Protein AF-0000000087400458 (afdb_homodimer)

Secondary structure (DSSP, 8-state):
----HHHHHHHHHHHHHHHHTT----TTTHHHHHHHHHHHHHHHHHHT--SEEEEEEEEEEE-SSPPEEEEEEEES-TTT-EEEEEEEE-SSEEEEEEEEEEE-/----HHHHHHHHHHHHHHHHTT----TTTHHHHHHHHHHHHHHHHHHT--SEEEEEEEEEEE-SSPPEEEEEEEES-TTT-EEEEEEEE-SSEEEEEEEEEEE-

Nearest PDB structures (foldseek):
  2pg1-assembly1_G  TM=9.849E-01  e=1.090E-15  Drosophila melanogaster
  8pr0-assembly1_G  TM=9.851E-01  e=1.830E-15  Homo sapiens
  8glv-assembly1_AR  TM=9.866E-01  e=7.135E-15  Chlamydomonas reinhardtii
  8j07-assembly1_n8  TM=9.781E-01  e=6.688E-15  Homo sapiens
  8glv-assembly1_MK  TM=9.692E-01  e=1.759E-12  Chlamydomonas reinhardtii

Radius of gyration: 16.63 Å; Cα contacts (8 Å, |Δi|>4): 402; chains: 2; bounding box: 39×40×37 Å

Organism: NCBI:txid433684

Sequence (208 aa):
GSFNAEEADTIVKECIENIIGGTDYSQNQVNKWTASIVERCLAQLVKQGKAYKYIVTCAVMQKTGAGLHSANSCYWDTSMDGSCTVRWENRTMYCIVSVFAVGVGSFNAEEADTIVKECIENIIGGTDYSQNQVNKWTASIVERCLAQLVKQGKAYKYIVTCAVMQKTGAGLHSANSCYWDTSMDGSCTVRWENRTMYCIVSVFAVGV

InterPro domains:
  IPR005334 Dynein light chain Tctex-1-like [PF03645] (8-100)
  IPR005334 Dynein light chain Tctex-1-like [PTHR21255] (3-102)
  IPR038586 Tctex-1-like superfamily [G3DSA:3.30.1140.40] (5-103)

Foldseek 3Di:
DADDQVVLQVLLVVLLCVQPVPHADDPVCVVVSQVSSQVSSVVVVVVVVDQWDKDKGKDKDWPPPDDDDDDDDDDADNRQKDKYKDWDDDDTMIMIMMMITHGD/DADDQVVLQVLLVVLLCVQPVPHADDPVCVVVSQVSSQVSSVVVVVVVVDQWDKDKGKDKDWPPPDDDDDDDDDDADNRQKDKYKDWDDDDTMIMIMMMITHGD

Solvent-accessible surface area (backbone atoms only — not comparable to full-atom values): 11396 Å² total; per-residue (Å²): 128,65,62,59,46,66,59,53,47,51,50,45,52,51,37,47,45,74,73,47,60,90,58,73,68,43,87,90,44,49,66,57,49,29,48,50,39,22,49,51,36,48,51,57,55,60,70,69,68,62,77,51,32,40,40,25,36,23,38,42,31,53,60,76,84,55,62,85,44,70,33,69,38,72,49,73,56,74,78,46,26,40,63,40,75,49,83,46,71,63,95,39,27,40,37,39,39,35,40,39,39,40,55,115,126,64,62,58,46,66,62,53,48,50,49,46,52,51,37,47,46,73,74,49,61,89,58,72,70,43,87,89,44,48,67,59,50,30,47,50,38,21,50,51,39,48,51,58,55,59,69,68,68,62,75,51,32,41,40,25,37,22,38,41,30,53,61,77,83,54,64,83,44,70,32,70,38,73,51,72,56,75,78,48,27,38,62,40,73,48,82,45,71,61,95,39,28,39,36,38,38,37,40,39,38,40,54,116

pLDDT: mean 96.91, std 4.22, range [62.28, 98.94]

Structure (mmCIF, N/CA/C/O backbone):
data_AF-0000000087400458-model_v1
#
loop_
_entity.id
_entity.type
_entity.pdbx_description
1 polymer 'Dynein light chain Tctex-type 1'
#
loop_
_atom_site.group_PDB
_atom_site.id
_atom_site.type_symbol
_atom_site.label_atom_id
_atom_site.label_alt_id
_atom_site.label_comp_id
_atom_site.label_asym_id
_atom_site.label_entity_id
_atom_site.label_seq_id
_atom_site.pdbx_PDB_ins_code
_atom_site.Cartn_x
_atom_site.Cartn_y
_atom_site.Cartn_z
_atom_site.occupancy
_atom_site.B_iso_or_equiv
_atom_site.auth_seq_id
_atom_site.auth_comp_id
_atom_site.auth_asym_id
_atom_site.auth_atom_id
_atom_site.pdbx_PDB_model_num
ATOM 1 N N . GLY A 1 1 ? -10.273 -16.531 -14.164 1 62.34 1 GLY A N 1
ATOM 2 C CA . GLY A 1 1 ? -10.648 -15.375 -14.969 1 62.34 1 GLY A CA 1
ATOM 3 C C . GLY A 1 1 ? -9.914 -14.109 -14.57 1 62.34 1 GLY A C 1
ATOM 4 O O . GLY A 1 1 ? -9.164 -14.102 -13.594 1 62.34 1 GLY A O 1
ATOM 5 N N . SER A 1 2 ? -10.109 -13.008 -15.352 1 88.25 2 SER A N 1
ATOM 6 C CA . SER A 1 2 ? -9.414 -11.742 -15.102 1 88.25 2 SER A CA 1
ATOM 7 C C . SER A 1 2 ? -9.906 -11.086 -13.82 1 88.25 2 SER A C 1
ATOM 9 O O . SER A 1 2 ? -11.039 -11.328 -13.383 1 88.25 2 SER A O 1
ATOM 11 N N . PHE A 1 3 ? -9.172 -10.484 -13.148 1 96.5 3 PHE A N 1
ATOM 12 C CA . PHE A 1 3 ? -9.516 -9.75 -11.93 1 96.5 3 PHE A CA 1
ATOM 13 C C . PHE A 1 3 ? -10.672 -8.797 -12.188 1 96.5 3 PHE A C 1
ATOM 15 O O . PHE A 1 3 ? -10.672 -8.047 -13.164 1 96.5 3 PHE A O 1
ATOM 22 N N . ASN A 1 4 ? -11.719 -8.852 -11.414 1 97 4 ASN A N 1
ATOM 23 C CA . ASN A 1 4 ? -12.883 -7.977 -11.5 1 97 4 ASN A CA 1
ATOM 24 C C . ASN A 1 4 ? -12.727 -6.742 -10.617 1 97 4 ASN A C 1
ATOM 26 O O . ASN A 1 4 ? -13.141 -6.75 -9.453 1 97 4 ASN A O 1
ATOM 30 N N . ALA A 1 5 ? -12.281 -5.676 -11.125 1 96.56 5 ALA A N 1
ATOM 31 C CA . ALA A 1 5 ? -11.977 -4.465 -10.375 1 96.56 5 ALA A CA 1
ATOM 32 C C . ALA A 1 5 ? -13.242 -3.834 -9.805 1 96.56 5 ALA A C 1
ATOM 34 O O . ALA A 1 5 ? -13.227 -3.262 -8.711 1 96.56 5 ALA A O 1
ATOM 35 N N . GLU A 1 6 ? -14.328 -3.912 -10.492 1 97.44 6 GLU A N 1
ATOM 36 C CA . GLU A 1 6 ? -15.586 -3.324 -10.031 1 97.44 6 GLU A CA 1
ATOM 37 C C . GLU A 1 6 ? -16.094 -4.031 -8.781 1 97.44 6 GLU A C 1
ATOM 39 O O . GLU A 1 6 ? -16.578 -3.381 -7.848 1 97.44 6 GLU A O 1
ATOM 44 N N . GLU A 1 7 ? -16.031 -5.301 -8.844 1 97.94 7 GLU A N 1
ATOM 45 C CA . GLU A 1 7 ? -16.438 -6.07 -7.676 1 97.94 7 GLU A CA 1
ATOM 46 C C . GLU A 1 7 ? -15.578 -5.73 -6.461 1 97.94 7 GLU A C 1
ATOM 48 O O . GLU A 1 7 ? -16.094 -5.516 -5.367 1 97.94 7 GLU A O 1
ATOM 53 N N . ALA A 1 8 ? -14.281 -5.688 -6.633 1 98.44 8 ALA A N 1
ATOM 54 C CA . ALA A 1 8 ? -13.375 -5.34 -5.543 1 98.44 8 ALA A CA 1
ATOM 55 C C . ALA A 1 8 ? -13.641 -3.924 -5.039 1 98.44 8 ALA A C 1
ATOM 57 O O . ALA A 1 8 ? -13.625 -3.676 -3.832 1 98.44 8 ALA A O 1
ATOM 58 N N . ASP A 1 9 ? -13.938 -3.078 -6.008 1 98.69 9 ASP A N 1
ATOM 59 C CA . ASP A 1 9 ? -14.266 -1.693 -5.684 1 98.69 9 ASP A CA 1
ATOM 60 C C . ASP A 1 9 ? -15.469 -1.625 -4.742 1 98.69 9 ASP A C 1
ATOM 62 O O . ASP A 1 9 ? -15.422 -0.94 -3.717 1 98.69 9 ASP A O 1
ATOM 66 N N . THR A 1 10 ? -16.453 -2.33 -5.023 1 98.75 10 THR A N 1
ATOM 67 C CA . THR A 1 10 ? -17.672 -2.355 -4.23 1 98.75 10 THR A CA 1
ATOM 68 C C . THR A 1 10 ? -17.391 -2.91 -2.834 1 98.75 10 THR A C 1
ATOM 70 O O . THR A 1 10 ? -17.844 -2.344 -1.836 1 98.75 10 THR A O 1
ATOM 73 N N . ILE A 1 11 ? -16.656 -3.945 -2.76 1 98.75 11 ILE A N 1
ATOM 74 C CA . ILE A 1 11 ? -16.312 -4.562 -1.483 1 98.75 11 ILE A CA 1
ATOM 75 C C . ILE A 1 11 ? -15.57 -3.553 -0.606 1 98.75 11 ILE A C 1
ATOM 77 O O . ILE A 1 11 ? -15.914 -3.377 0.567 1 98.75 11 ILE A O 1
ATOM 81 N N . VAL A 1 12 ? -14.617 -2.846 -1.177 1 98.88 12 VAL A N 1
ATOM 82 C CA . VAL A 1 12 ? -13.781 -1.912 -0.432 1 98.88 12 VAL A CA 1
ATOM 83 C C . VAL A 1 12 ? -14.625 -0.736 0.056 1 98.88 12 VAL A C 1
ATOM 85 O O . VAL A 1 12 ? -14.547 -0.353 1.227 1 98.88 12 VAL A O 1
ATOM 88 N N . LYS A 1 13 ? -15.445 -0.233 -0.822 1 98.75 13 LYS A N 1
ATOM 89 C CA . LYS A 1 13 ? -16.297 0.896 -0.456 1 98.75 13 LYS A CA 1
ATOM 90 C C . LYS A 1 13 ? -17.234 0.529 0.692 1 98.75 13 LYS A C 1
ATOM 92 O O . LYS A 1 13 ? -17.422 1.32 1.617 1 98.75 13 LYS A O 1
ATOM 97 N N . GLU A 1 14 ? -17.812 -0.599 0.616 1 98.81 14 GLU A N 1
ATOM 98 C CA . GLU A 1 14 ? -18.703 -1.062 1.678 1 98.81 14 GLU A CA 1
ATOM 99 C C . GLU A 1 14 ? -17.953 -1.206 3 1 98.81 14 GLU A C 1
ATOM 101 O O . GLU A 1 14 ? -18.469 -0.844 4.059 1 98.81 14 GLU A O 1
ATOM 106 N N . CYS A 1 15 ? -16.719 -1.77 2.998 1 98.81 15 CYS A N 1
ATOM 107 C CA . CYS A 1 15 ? -15.906 -1.924 4.207 1 98.81 15 CYS A CA 1
ATOM 108 C C . CYS A 1 15 ? -15.609 -0.569 4.84 1 98.81 15 CYS A C 1
ATOM 110 O O . CYS A 1 15 ? -15.773 -0.394 6.047 1 98.81 15 CYS A O 1
ATOM 112 N N . ILE A 1 16 ? -15.219 0.434 3.988 1 98.81 16 ILE A N 1
ATOM 113 C CA . ILE A 1 16 ? -14.906 1.772 4.477 1 98.81 16 ILE A CA 1
ATOM 114 C C . ILE A 1 16 ? -16.141 2.393 5.117 1 98.81 16 ILE A C 1
ATOM 116 O O . ILE A 1 16 ? -16.094 2.885 6.246 1 98.81 16 ILE A O 1
ATOM 120 N N . GLU A 1 17 ? -17.281 2.299 4.406 1 98.69 17 GLU A N 1
ATOM 121 C CA . GLU A 1 17 ? -18.531 2.912 4.883 1 98.69 17 GLU A CA 1
ATOM 122 C C . GLU A 1 17 ? -18.984 2.281 6.195 1 98.69 17 GLU A C 1
ATOM 124 O O . GLU A 1 17 ? -19.438 2.984 7.102 1 98.69 17 GLU A O 1
ATOM 129 N N . ASN A 1 18 ? -18.859 1.007 6.277 1 98.56 18 ASN A N 1
ATOM 130 C CA . ASN A 1 18 ? -19.297 0.291 7.473 1 98.56 18 ASN A CA 1
ATOM 131 C C . ASN A 1 18 ? -18.438 0.647 8.68 1 98.56 18 ASN A C 1
ATOM 133 O O . ASN A 1 18 ? -18.938 0.696 9.812 1 98.56 18 ASN A O 1
ATOM 137 N N . ILE A 1 19 ? -17.156 0.979 8.5 1 98.56 19 ILE A N 1
ATOM 138 C CA . ILE A 1 19 ? -16.234 1.122 9.625 1 98.56 19 ILE A CA 1
ATOM 139 C C . ILE A 1 19 ? -16.094 2.596 9.992 1 98.56 19 ILE A C 1
ATOM 141 O O . ILE A 1 19 ? -16.141 2.953 11.172 1 98.56 19 ILE A O 1
ATOM 145 N N . ILE A 1 20 ? -16.031 3.498 8.938 1 98.38 20 ILE A N 1
ATOM 146 C CA . ILE A 1 20 ? -15.711 4.871 9.312 1 98.38 20 ILE A CA 1
ATOM 147 C C . ILE A 1 20 ? -16.672 5.836 8.617 1 98.38 20 ILE A C 1
ATOM 149 O O . ILE A 1 20 ? -16.484 7.055 8.68 1 98.38 20 ILE A O 1
ATOM 153 N N . GLY A 1 21 ? -17.641 5.422 7.859 1 97.06 21 GLY A N 1
ATOM 154 C CA . GLY A 1 21 ? -18.547 6.262 7.086 1 97.06 21 GLY A CA 1
ATOM 155 C C . GLY A 1 21 ? -19.188 7.355 7.91 1 97.06 21 GLY A C 1
ATOM 156 O O . GLY A 1 21 ? -19.328 8.492 7.445 1 97.06 21 GLY A O 1
ATOM 157 N N . GLY A 1 22 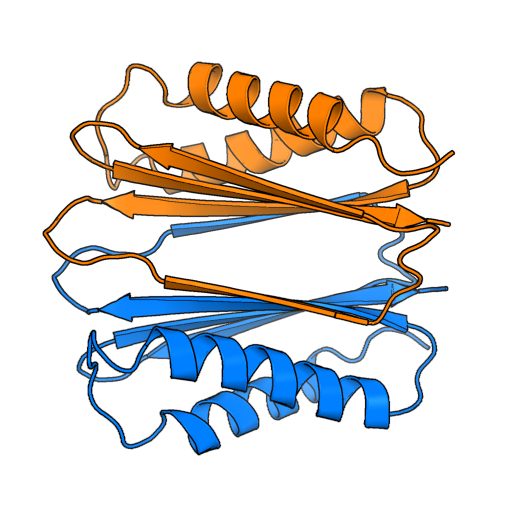? -19.484 7.133 9.148 1 95.31 22 GLY A N 1
ATOM 158 C CA . GLY A 1 22 ? -20.203 8.109 9.969 1 95.31 22 GLY A CA 1
ATOM 159 C C . GLY A 1 22 ? -19.375 8.625 11.125 1 95.31 22 GLY A C 1
ATOM 160 O O . GLY A 1 22 ? -19.922 9.156 12.102 1 95.31 22 GLY A O 1
ATOM 161 N N . THR A 1 23 ? -18.094 8.453 10.984 1 97.25 23 THR A N 1
ATOM 162 C CA . THR A 1 23 ? -17.234 8.82 12.109 1 97.25 23 THR A CA 1
ATOM 163 C C . THR A 1 23 ? -16.344 10 11.742 1 97.25 23 THR A C 1
ATOM 165 O O . THR A 1 23 ? -16.047 10.227 10.57 1 97.25 23 THR A O 1
ATOM 168 N N . ASP A 1 24 ? -15.938 10.789 12.75 1 97.81 24 ASP A N 1
ATOM 169 C CA . ASP A 1 24 ? -14.891 11.797 12.602 1 97.81 24 ASP A CA 1
ATOM 170 C C . ASP A 1 24 ? -13.523 11.219 12.961 1 97.81 24 ASP A C 1
ATOM 172 O O . ASP A 1 24 ? -13.422 10.289 13.766 1 97.81 24 ASP A O 1
ATOM 176 N N . TYR A 1 25 ? -12.586 11.844 12.422 1 97.44 25 TYR A N 1
ATOM 177 C CA . TYR A 1 25 ? -11.227 11.406 12.703 1 97.44 25 TYR A CA 1
ATOM 178 C C . TYR A 1 25 ? -10.961 11.391 14.203 1 97.44 25 TYR A C 1
ATOM 180 O O . TYR A 1 25 ? -11.344 12.32 14.914 1 97.44 25 TYR A O 1
ATOM 188 N N . SER A 1 26 ? -10.336 10.359 14.672 1 97.38 26 SER A N 1
ATOM 189 C CA . SER A 1 26 ? -9.859 10.211 16.047 1 97.38 26 SER A CA 1
ATOM 190 C C . SER A 1 26 ? -8.5 9.516 16.094 1 97.38 26 SER A C 1
ATOM 192 O O . SER A 1 26 ? -8.375 8.352 15.703 1 97.38 26 SER A O 1
ATOM 194 N N . GLN A 1 27 ? -7.543 10.188 16.641 1 95.31 27 GLN A N 1
ATOM 195 C CA . GLN A 1 27 ? -6.18 9.672 16.719 1 95.31 27 GLN A CA 1
ATOM 196 C C . GLN A 1 27 ? -6.129 8.375 17.516 1 95.31 27 GLN A C 1
ATOM 198 O O . GLN A 1 27 ? -5.309 7.496 17.234 1 95.31 27 GLN A O 1
ATOM 203 N N . ASN A 1 28 ? -6.992 8.297 18.359 1 97.12 28 ASN A N 1
ATOM 204 C CA . ASN A 1 28 ? -6.984 7.148 19.266 1 97.12 28 ASN A CA 1
ATOM 205 C C . ASN A 1 28 ? -7.66 5.938 18.625 1 97.12 28 ASN A C 1
ATOM 207 O O . ASN A 1 28 ? -7.535 4.816 19.125 1 97.12 28 ASN A O 1
ATOM 211 N N . GLN A 1 29 ? -8.312 6.145 17.453 1 97.88 29 GLN A N 1
ATOM 212 C CA . GLN A 1 29 ? -9.078 5.055 16.875 1 97.88 29 GLN A CA 1
ATOM 213 C C . GLN A 1 29 ? -8.516 4.645 15.516 1 97.88 29 GLN A C 1
ATOM 215 O O . GLN A 1 29 ? -8.805 3.553 15.023 1 97.88 29 GLN A O 1
ATOM 220 N N . VAL A 1 30 ? -7.723 5.434 14.969 1 97.94 30 VAL A N 1
ATOM 221 C CA . VAL A 1 30 ? -7.348 5.312 13.562 1 97.94 30 VAL A CA 1
ATOM 222 C C . VAL A 1 30 ? -6.598 4 13.336 1 97.94 30 VAL A C 1
ATOM 224 O O . VAL A 1 30 ? -6.758 3.357 12.297 1 97.94 30 VAL A O 1
ATOM 227 N N . ASN A 1 31 ? -5.812 3.586 14.344 1 97.88 31 ASN A N 1
ATOM 228 C CA . ASN A 1 31 ? -5.105 2.318 14.203 1 97.88 31 ASN A CA 1
ATOM 229 C C . ASN A 1 31 ? -6.078 1.141 14.141 1 97.88 31 ASN A C 1
ATOM 231 O O . ASN A 1 31 ? -5.895 0.22 13.344 1 97.88 31 ASN A O 1
ATOM 235 N N . LYS A 1 32 ? -7.047 1.278 14.922 1 98.38 32 LYS A N 1
ATOM 236 C CA . LYS A 1 32 ? -8.07 0.24 14.914 1 98.38 32 LYS A CA 1
ATOM 237 C C . LYS A 1 32 ? -8.836 0.234 13.602 1 98.38 32 LYS A C 1
ATOM 239 O O . LYS A 1 32 ? -9.125 -0.831 13.047 1 98.38 32 LYS A O 1
ATOM 244 N N . TRP A 1 33 ? -9.141 1.384 13.117 1 98.75 33 TRP A N 1
ATOM 245 C CA . TRP A 1 33 ? -9.906 1.502 11.883 1 98.75 33 TRP A CA 1
ATOM 246 C C . TRP A 1 33 ? -9.141 0.898 10.703 1 98.75 33 TRP A C 1
ATOM 248 O O . TRP A 1 33 ? -9.688 0.092 9.953 1 98.75 33 TRP A O 1
ATOM 258 N N . THR A 1 34 ? -7.844 1.279 10.539 1 98.75 34 THR A N 1
ATOM 259 C CA . THR A 1 34 ? -7.07 0.789 9.406 1 98.75 34 THR A CA 1
ATOM 260 C C . THR A 1 34 ? -6.922 -0.729 9.469 1 98.75 34 THR A C 1
ATOM 262 O O . THR A 1 34 ? -7.039 -1.412 8.453 1 98.75 34 THR A O 1
ATOM 265 N N . ALA A 1 35 ? -6.73 -1.271 10.648 1 98.75 35 ALA A N 1
ATOM 266 C CA . ALA A 1 35 ? -6.629 -2.717 10.812 1 98.75 35 ALA A CA 1
ATOM 267 C C . ALA A 1 35 ? -7.934 -3.408 10.445 1 98.75 35 ALA A C 1
ATOM 269 O O . ALA A 1 35 ? -7.934 -4.406 9.719 1 98.75 35 ALA A O 1
ATOM 270 N N . SER A 1 36 ? -9.031 -2.877 10.875 1 98.88 36 SER A N 1
ATOM 271 C CA . SER A 1 36 ? -10.344 -3.455 10.609 1 98.88 36 SER A CA 1
ATOM 272 C C . SER A 1 36 ? -10.672 -3.414 9.117 1 98.88 36 SER A C 1
ATOM 274 O O . SER A 1 36 ? -11.219 -4.375 8.57 1 98.88 36 SER A O 1
ATOM 276 N N . ILE A 1 37 ? -10.297 -2.344 8.523 1 98.88 37 ILE A N 1
ATOM 277 C CA . ILE A 1 37 ? -10.617 -2.164 7.109 1 98.88 37 ILE A CA 1
ATOM 278 C C . ILE A 1 37 ? -9.883 -3.205 6.273 1 98.88 37 ILE A C 1
ATOM 280 O O . ILE A 1 37 ? -10.484 -3.898 5.453 1 98.88 37 ILE A O 1
ATOM 284 N N . VAL A 1 38 ? -8.594 -3.367 6.477 1 98.88 38 VAL A N 1
ATOM 285 C CA . VAL A 1 38 ? -7.836 -4.289 5.633 1 98.88 38 VAL A CA 1
ATOM 286 C C . VAL A 1 38 ? -8.266 -5.723 5.918 1 98.88 38 VAL A C 1
ATOM 288 O O . VAL A 1 38 ? -8.359 -6.547 5.004 1 98.88 38 VAL A O 1
ATOM 291 N N . GLU A 1 39 ? -8.57 -5.996 7.176 1 98.81 39 GLU A N 1
ATOM 292 C CA . GLU A 1 39 ? -8.984 -7.348 7.547 1 98.81 39 GLU A CA 1
ATOM 293 C C . GLU A 1 39 ? -10.336 -7.695 6.934 1 98.81 39 GLU A C 1
ATOM 295 O O . GLU A 1 39 ? -10.508 -8.781 6.371 1 98.81 39 GLU A O 1
ATOM 300 N N . ARG A 1 40 ? -11.281 -6.859 7.016 1 98.88 40 ARG A N 1
ATOM 301 C CA . ARG A 1 40 ? -12.6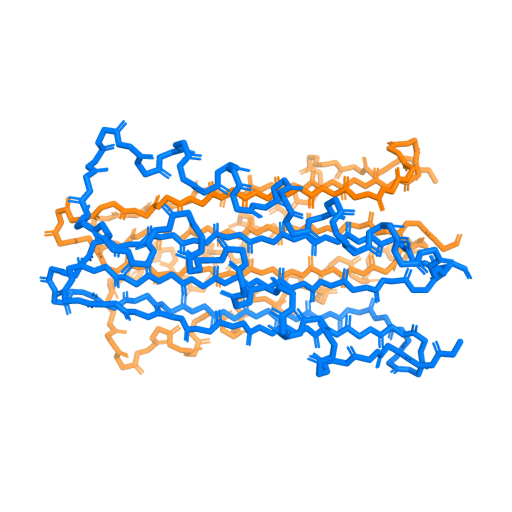17 -7.109 6.48 1 98.88 40 ARG A CA 1
ATOM 302 C C . ARG A 1 40 ? -12.586 -7.191 4.957 1 98.88 40 ARG A C 1
ATOM 304 O O . ARG A 1 40 ? -13.227 -8.062 4.367 1 98.88 40 ARG 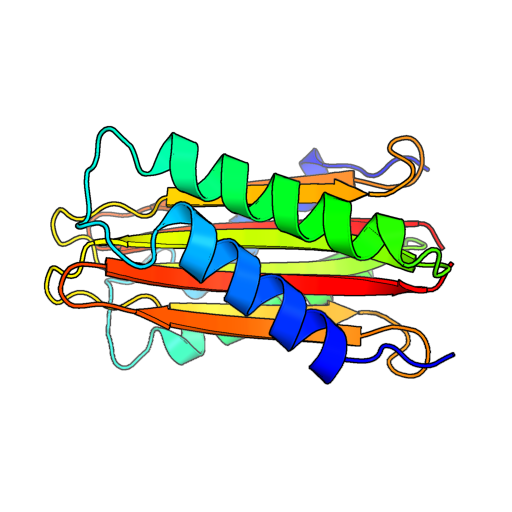A O 1
ATOM 311 N N . CYS A 1 41 ? -11.875 -6.234 4.297 1 98.94 41 CYS A N 1
ATOM 312 C CA . CYS A 1 41 ? -11.742 -6.289 2.844 1 98.94 41 CYS A CA 1
ATOM 313 C C . CYS A 1 41 ? -11.141 -7.617 2.398 1 98.94 41 CYS A C 1
ATOM 315 O O . CYS A 1 41 ? -11.648 -8.25 1.471 1 98.94 41 CYS A O 1
ATOM 317 N N . LEU A 1 42 ? -10.07 -7.992 3.084 1 98.88 42 LEU A N 1
ATOM 318 C CA . LEU A 1 42 ? -9.406 -9.242 2.734 1 98.88 42 LEU A CA 1
ATOM 319 C C . LEU A 1 42 ? -10.359 -10.422 2.898 1 98.88 42 LEU A C 1
ATOM 321 O O . LEU A 1 42 ? -10.445 -11.289 2.021 1 98.88 42 LEU A O 1
ATOM 325 N N . ALA A 1 43 ? -11.047 -10.422 4.016 1 98.88 43 ALA A N 1
ATOM 326 C CA . ALA A 1 43 ? -11.984 -11.5 4.293 1 98.88 43 ALA A CA 1
ATOM 327 C C . ALA A 1 43 ? -13.047 -11.609 3.197 1 98.88 43 ALA A C 1
ATOM 329 O O . ALA A 1 43 ? -13.344 -12.703 2.721 1 98.88 43 ALA A O 1
ATOM 330 N N . GLN A 1 44 ? -13.609 -10.539 2.766 1 98.81 44 GLN A N 1
ATOM 331 C CA . GLN A 1 44 ? -14.656 -10.523 1.748 1 98.81 44 GLN A CA 1
ATOM 332 C C . GLN A 1 44 ? -14.109 -10.945 0.389 1 98.81 44 GLN A C 1
ATOM 334 O O . GLN A 1 44 ? -14.805 -11.609 -0.383 1 98.81 44 GLN A O 1
ATOM 339 N N . LEU A 1 45 ? -12.883 -10.586 0.068 1 98.69 45 LEU A N 1
ATOM 340 C CA . LEU A 1 45 ? -12.258 -10.977 -1.193 1 98.69 45 LEU A CA 1
ATOM 341 C C . LEU A 1 45 ? -12 -12.477 -1.229 1 98.69 45 LEU A C 1
ATOM 343 O O . LEU A 1 45 ? -12.289 -13.141 -2.229 1 98.69 45 LEU A O 1
ATOM 347 N N . VAL A 1 46 ? -11.453 -13.016 -0.105 1 98.31 46 VAL A N 1
ATOM 348 C CA . VAL A 1 46 ? -11.125 -14.438 -0.007 1 98.31 46 VAL A CA 1
ATOM 349 C C . VAL A 1 46 ? -12.406 -15.266 -0.086 1 98.31 46 VAL A C 1
ATOM 351 O O . VAL A 1 46 ? -12.422 -16.344 -0.68 1 98.31 46 VAL A O 1
ATOM 354 N N . LYS A 1 47 ? -13.438 -14.719 0.413 1 98.38 47 LYS A N 1
ATOM 355 C CA . LYS A 1 47 ? -14.727 -15.406 0.44 1 98.38 47 LYS A CA 1
ATOM 356 C C . LYS A 1 47 ? -15.258 -15.633 -0.972 1 98.38 47 LYS A C 1
ATOM 358 O O . LYS A 1 47 ? -16.078 -16.531 -1.194 1 98.38 47 LYS A O 1
ATOM 363 N N . GLN A 1 48 ? -14.797 -14.844 -1.93 1 97.19 48 GLN A N 1
ATOM 364 C CA . GLN A 1 48 ? -15.25 -14.984 -3.311 1 97.19 48 GLN A CA 1
ATOM 365 C C . GLN A 1 48 ? -14.727 -16.281 -3.932 1 97.19 48 GLN A C 1
ATOM 367 O O . GLN A 1 48 ? -15.211 -16.703 -4.984 1 97.19 48 GLN A O 1
ATOM 372 N N . GLY A 1 49 ? -13.695 -16.891 -3.398 1 96.5 49 GLY A N 1
ATOM 373 C CA . GLY A 1 49 ? -13.227 -18.203 -3.797 1 96.5 49 GLY A CA 1
ATOM 374 C C . GLY A 1 49 ? -12.43 -18.188 -5.086 1 96.5 49 GLY A C 1
ATOM 375 O O . GLY A 1 49 ? -12.352 -19.203 -5.785 1 96.5 49 GLY A O 1
ATOM 376 N N . LYS A 1 50 ? -11.906 -17.109 -5.43 1 96.88 50 LYS A N 1
ATOM 377 C CA . LYS A 1 50 ? -11.117 -17 -6.652 1 96.88 50 LYS A CA 1
ATOM 378 C C . LYS A 1 50 ? -9.664 -17.375 -6.402 1 96.88 50 LYS A C 1
ATOM 380 O O . LYS A 1 50 ? -9.188 -17.328 -5.266 1 96.88 50 LYS A O 1
ATOM 385 N N . ALA A 1 51 ? -8.945 -17.703 -7.438 1 96.56 51 ALA A N 1
ATOM 386 C CA . ALA A 1 51 ? -7.574 -18.203 -7.328 1 96.56 51 ALA A CA 1
ATOM 387 C C . ALA A 1 51 ? -6.578 -17.047 -7.344 1 96.56 51 ALA A C 1
ATOM 389 O O . ALA A 1 51 ? -5.773 -16.922 -8.273 1 96.56 51 ALA A O 1
ATOM 390 N N . TYR A 1 52 ? -6.586 -16.297 -6.355 1 97.94 52 TYR A N 1
ATOM 391 C CA . TYR A 1 52 ? -5.664 -15.172 -6.203 1 97.94 52 TYR A CA 1
ATOM 392 C C . TYR A 1 52 ? -5.004 -15.188 -4.828 1 97.94 52 TYR A C 1
ATOM 394 O O . TYR A 1 52 ? -5.625 -15.594 -3.842 1 97.94 52 TYR A O 1
ATOM 402 N N . LYS A 1 53 ? -3.826 -14.805 -4.746 1 98.19 53 LYS A N 1
ATOM 403 C CA . LYS A 1 53 ? -3.244 -14.203 -3.551 1 98.19 53 LYS A CA 1
ATOM 404 C C . LYS A 1 53 ? -3.605 -12.727 -3.443 1 98.19 53 LYS A C 1
ATOM 406 O O . LYS A 1 53 ? -3.629 -12.016 -4.449 1 98.19 53 LYS A O 1
ATOM 411 N N . TYR A 1 54 ? -3.863 -12.227 -2.256 1 98.75 54 TYR A N 1
ATOM 412 C CA . TYR A 1 54 ? -4.348 -10.859 -2.111 1 98.75 54 TYR A CA 1
ATOM 413 C C . TYR A 1 54 ? -3.436 -10.047 -1.195 1 98.75 54 TYR A C 1
ATOM 415 O O . TYR A 1 54 ? -2.953 -10.562 -0.182 1 98.75 54 TYR A O 1
ATOM 423 N N . ILE A 1 55 ? -3.262 -8.766 -1.51 1 98.88 55 ILE A N 1
ATOM 424 C CA . ILE A 1 55 ? -2.729 -7.734 -0.629 1 98.88 55 ILE A CA 1
ATOM 425 C C . ILE A 1 55 ? -3.727 -6.582 -0.521 1 98.88 55 ILE A C 1
ATOM 427 O O . ILE A 1 55 ? -4.215 -6.078 -1.536 1 98.88 55 ILE A O 1
ATOM 431 N N . VAL A 1 56 ? -4.02 -6.215 0.659 1 98.94 56 VAL A N 1
ATOM 432 C CA . VAL A 1 56 ? -4.844 -5.035 0.89 1 98.94 56 VAL A CA 1
ATOM 433 C C . VAL A 1 56 ? -4.074 -4.031 1.746 1 98.94 56 VAL A C 1
ATOM 435 O O . VAL A 1 56 ? -3.508 -4.391 2.781 1 98.94 56 VAL A O 1
ATOM 438 N N . THR A 1 57 ? -3.992 -2.846 1.318 1 98.81 57 THR A N 1
ATOM 439 C CA . THR A 1 57 ? -3.393 -1.772 2.104 1 98.81 57 THR A CA 1
ATOM 440 C C . THR A 1 57 ? -4.422 -0.689 2.412 1 98.81 57 THR A C 1
ATOM 442 O O . THR A 1 57 ? -5.324 -0.437 1.613 1 98.81 57 THR A O 1
ATOM 445 N N . CYS A 1 58 ? -4.25 -0.03 3.52 1 98.81 58 CYS A N 1
ATOM 446 C CA . CYS A 1 58 ? -5.09 1.093 3.918 1 98.81 58 CYS A CA 1
ATOM 447 C C . CYS A 1 58 ? -4.258 2.195 4.562 1 98.81 58 CYS A C 1
ATOM 449 O O . CYS A 1 58 ? -3.365 1.919 5.363 1 98.81 58 CYS A O 1
ATOM 451 N N . ALA A 1 59 ? -4.547 3.408 4.211 1 98.25 59 ALA A N 1
ATOM 452 C CA . ALA A 1 59 ? -3.994 4.598 4.859 1 98.25 59 ALA A CA 1
ATOM 453 C C . ALA A 1 59 ? -5.098 5.578 5.238 1 98.25 59 ALA A C 1
ATOM 455 O O . ALA A 1 59 ? -6.004 5.84 4.445 1 98.25 59 ALA A O 1
ATOM 456 N N . VAL A 1 60 ? -5.035 6.059 6.418 1 97.56 60 VAL A N 1
ATOM 457 C CA . VAL A 1 60 ? -5.949 7.09 6.891 1 97.56 60 VAL A CA 1
ATOM 458 C C . VAL A 1 60 ? -5.152 8.305 7.375 1 97.56 60 VAL A C 1
ATOM 460 O O . VAL A 1 60 ? -4.133 8.148 8.055 1 97.56 60 VAL A O 1
ATOM 463 N N . MET A 1 61 ? -5.656 9.422 7 1 96.56 61 MET A N 1
ATOM 464 C CA . MET A 1 61 ? -4.996 10.664 7.383 1 96.56 61 MET A CA 1
ATOM 465 C C . MET A 1 61 ? -6.02 11.719 7.789 1 96.56 61 MET A C 1
ATOM 467 O O . MET A 1 61 ? -7.062 11.859 7.152 1 96.56 61 MET A O 1
ATOM 471 N N . GLN A 1 62 ? -5.617 12.406 8.859 1 96.19 62 GLN A N 1
ATOM 472 C CA . GLN A 1 62 ? -6.41 13.57 9.242 1 96.19 62 GLN A CA 1
ATOM 473 C C . GLN A 1 62 ? -6.289 14.68 8.203 1 96.19 62 GLN A C 1
ATOM 475 O O . GLN A 1 62 ? -5.199 14.938 7.691 1 96.19 62 GLN A O 1
ATOM 480 N N . LYS A 1 63 ? -7.492 15.422 7.957 1 94.06 63 LYS A N 1
ATOM 481 C CA . LYS A 1 63 ? -7.441 16.609 7.102 1 94.06 63 LYS A CA 1
ATOM 482 C C . LYS A 1 63 ? -6.93 17.812 7.871 1 94.06 63 LYS A C 1
ATOM 484 O O . LYS A 1 63 ? -7.645 18.375 8.703 1 94.06 63 LYS A O 1
ATOM 489 N N . THR A 1 64 ? -5.672 18.156 7.715 1 92.38 64 THR A N 1
ATOM 490 C CA . THR A 1 64 ? -5.051 19.297 8.359 1 92.38 64 THR A CA 1
ATOM 491 C C . THR A 1 64 ? -4.543 20.297 7.324 1 92.38 64 THR A C 1
ATOM 493 O O . THR A 1 64 ? -3.855 21.266 7.668 1 92.38 64 THR A O 1
ATOM 496 N N . GLY A 1 65 ? -4.84 20.125 6.082 1 87.62 65 GLY A N 1
ATOM 497 C CA . GLY A 1 65 ? -4.32 20.938 4.988 1 87.62 65 GLY A CA 1
ATOM 498 C C . GLY A 1 65 ? -3.285 20.203 4.152 1 87.62 65 GLY A C 1
ATOM 499 O O . GLY A 1 65 ? -3.098 20.516 2.975 1 87.62 65 GLY A O 1
ATOM 500 N N . ALA A 1 66 ? -2.682 19.297 4.926 1 87.31 66 ALA A N 1
ATOM 501 C CA . ALA A 1 66 ? -1.712 18.5 4.191 1 87.31 66 ALA A CA 1
ATOM 502 C C . ALA A 1 66 ? -2.408 17.406 3.377 1 87.31 66 ALA A C 1
ATOM 504 O O . ALA A 1 66 ? -3.441 16.875 3.791 1 87.31 66 ALA A O 1
ATOM 505 N N . GLY A 1 67 ? -1.855 17.078 2.207 1 88.88 67 GLY A N 1
ATOM 506 C CA . GLY A 1 67 ? -2.371 16 1.382 1 88.88 67 GLY A CA 1
ATOM 507 C C . GLY A 1 67 ? -1.583 14.711 1.528 1 88.88 67 GLY A C 1
ATOM 508 O O . GLY A 1 67 ? -0.489 14.703 2.096 1 88.88 67 GLY A O 1
ATOM 509 N N . LEU A 1 68 ? -2.195 13.68 1.145 1 92.94 68 LEU A N 1
ATOM 510 C CA . LEU A 1 68 ? -1.547 12.383 1.021 1 92.94 68 LEU A CA 1
ATOM 511 C C . LEU A 1 68 ? -1.256 12.055 -0.44 1 92.94 68 LEU A C 1
ATOM 513 O O . LEU A 1 68 ? -2.16 12.086 -1.278 1 92.94 68 LEU A O 1
ATOM 517 N N . HIS A 1 69 ? -0.002 11.82 -0.739 1 96.31 69 HIS A N 1
ATOM 518 C CA . HIS A 1 69 ? 0.419 11.445 -2.082 1 96.31 69 HIS A CA 1
ATOM 519 C C . HIS A 1 69 ? 0.94 10.008 -2.113 1 96.31 69 HIS A C 1
ATOM 521 O O . HIS A 1 69 ? 1.753 9.625 -1.27 1 96.31 69 HIS A O 1
ATOM 527 N N . SER A 1 70 ? 0.438 9.258 -2.977 1 97.31 70 SER A N 1
ATOM 528 C CA . SER A 1 70 ? 0.833 7.855 -3.039 1 97.31 70 SER A CA 1
ATOM 529 C C . SER A 1 70 ? 1.014 7.395 -4.48 1 97.31 70 SER A C 1
ATOM 531 O O . SER A 1 70 ? 0.425 7.969 -5.398 1 97.31 70 SER A O 1
ATOM 533 N N . ALA A 1 71 ? 1.812 6.473 -4.656 1 97.88 71 ALA A N 1
ATOM 534 C CA . ALA A 1 71 ? 2.025 5.777 -5.922 1 97.88 71 ALA A CA 1
ATOM 535 C C . ALA A 1 71 ? 2.287 4.293 -5.695 1 97.88 71 ALA A C 1
ATOM 537 O O . ALA A 1 71 ? 2.631 3.879 -4.586 1 97.88 71 ALA A O 1
ATOM 538 N N . ASN A 1 72 ? 2.043 3.52 -6.664 1 98.44 72 ASN A N 1
ATOM 539 C CA . ASN A 1 72 ? 2.438 2.115 -6.664 1 98.44 72 ASN A CA 1
ATOM 540 C C . ASN A 1 72 ? 2.916 1.664 -8.039 1 98.44 72 ASN A C 1
ATOM 542 O O . ASN A 1 72 ? 2.586 2.287 -9.047 1 98.44 72 ASN A O 1
ATOM 546 N N . SER A 1 73 ? 3.736 0.706 -8.078 1 98.25 73 SER A N 1
ATOM 547 C CA . SER A 1 73 ? 4.184 0.02 -9.289 1 98.25 73 SER A CA 1
ATOM 548 C C . SER A 1 73 ? 4.242 -1.489 -9.078 1 98.25 73 SER A C 1
ATOM 550 O O . SER A 1 73 ? 4.414 -1.957 -7.949 1 98.25 73 SER A O 1
ATOM 552 N N . CYS A 1 74 ? 4.027 -2.205 -10.195 1 98.5 74 CYS A N 1
ATOM 553 C CA . CYS A 1 74 ? 3.965 -3.66 -10.094 1 98.5 74 CYS A CA 1
ATOM 554 C C . CYS A 1 74 ? 4.75 -4.316 -11.227 1 98.5 74 CYS A C 1
ATOM 556 O O . CYS A 1 74 ? 4.805 -3.793 -12.336 1 98.5 74 CYS A O 1
ATOM 558 N N . TYR A 1 75 ? 5.441 -5.387 -10.891 1 98.56 75 TYR A N 1
ATOM 559 C CA . TYR A 1 75 ? 6.02 -6.324 -11.844 1 98.56 75 TYR A CA 1
ATOM 560 C C . TYR A 1 75 ? 5.309 -7.672 -11.789 1 98.56 75 TYR A C 1
ATOM 562 O O . TYR A 1 75 ? 5.586 -8.492 -10.906 1 98.56 75 TYR A O 1
ATOM 570 N N . TRP A 1 76 ? 4.32 -7.906 -12.703 1 97.88 76 TRP A N 1
ATOM 571 C CA . TRP A 1 76 ? 3.459 -9.086 -12.742 1 97.88 76 TRP A CA 1
ATOM 572 C C . TRP A 1 76 ? 2.824 -9.25 -14.117 1 97.88 76 TRP A C 1
ATOM 574 O O . TRP A 1 76 ? 3.207 -8.562 -15.07 1 97.88 76 TRP A O 1
ATOM 584 N N . ASP A 1 77 ? 2.086 -10.273 -14.328 1 96.5 77 ASP A N 1
ATOM 585 C CA . ASP A 1 77 ? 1.373 -10.539 -15.57 1 96.5 77 ASP A CA 1
ATOM 586 C C . ASP A 1 77 ? 0.001 -9.867 -15.57 1 96.5 77 ASP A C 1
ATOM 588 O O . ASP A 1 77 ? -0.949 -10.391 -14.984 1 96.5 77 ASP A O 1
ATOM 592 N N . THR A 1 78 ? -0.101 -8.781 -16.281 1 94.5 78 THR A N 1
ATOM 593 C CA . THR A 1 78 ? -1.285 -7.934 -16.219 1 94.5 78 THR A CA 1
ATOM 594 C C . THR A 1 78 ? -2.504 -8.664 -16.781 1 94.5 78 THR A C 1
ATOM 596 O O . THR A 1 78 ? -3.641 -8.234 -16.578 1 94.5 78 THR A O 1
ATOM 599 N N . SER A 1 79 ? -2.305 -9.758 -17.422 1 95 79 SER A N 1
ATOM 600 C CA . SER A 1 79 ? -3.432 -10.539 -17.922 1 95 79 SER A CA 1
ATOM 601 C C . SER A 1 79 ? -3.986 -11.461 -16.844 1 95 79 SER A C 1
ATOM 603 O O . SER A 1 79 ? -5.117 -11.945 -16.953 1 95 79 SER A O 1
ATOM 605 N N . MET A 1 80 ? -3.199 -11.734 -15.797 1 95.62 80 MET A N 1
ATOM 606 C CA . MET A 1 80 ? -3.58 -12.68 -14.75 1 95.62 80 MET A CA 1
ATOM 607 C C . MET A 1 80 ? -3.795 -11.969 -13.422 1 95.62 80 MET A C 1
ATOM 609 O O . MET A 1 80 ? -4.492 -12.484 -12.547 1 95.62 80 MET A O 1
ATOM 613 N N . ASP A 1 81 ? -3.164 -10.828 -13.367 1 98 81 ASP A N 1
ATOM 614 C CA . ASP A 1 81 ? -3.152 -10.086 -12.109 1 98 81 ASP A CA 1
ATOM 615 C C . ASP A 1 81 ? -3.92 -8.773 -12.242 1 98 81 ASP A C 1
ATOM 617 O O . ASP A 1 81 ? -4.223 -8.336 -13.359 1 98 81 ASP A O 1
ATOM 621 N N . GLY A 1 82 ? -4.367 -8.141 -11.109 1 98 82 GLY A N 1
ATOM 622 C CA . GLY A 1 82 ? -5.086 -6.879 -11.156 1 98 82 GLY A CA 1
ATOM 623 C C . GLY A 1 82 ? -5.059 -6.133 -9.836 1 98 82 GLY A C 1
ATOM 624 O O . GLY A 1 82 ? -4.664 -6.691 -8.805 1 98 82 GLY A O 1
ATOM 625 N N . SER A 1 83 ? -5.469 -4.883 -9.938 1 98.5 83 SER A N 1
ATOM 626 C CA . SER A 1 83 ? -5.52 -4.059 -8.734 1 98.5 83 SER A CA 1
ATOM 627 C C . SER A 1 83 ? -6.688 -3.076 -8.781 1 98.5 83 SER A C 1
ATOM 629 O O . SER A 1 83 ? -7.25 -2.828 -9.852 1 98.5 83 SER A O 1
ATOM 631 N N . CYS A 1 84 ? -6.977 -2.635 -7.637 1 98.12 84 CYS A N 1
ATOM 632 C CA . CYS A 1 84 ? -8 -1.609 -7.457 1 98.12 84 CYS A CA 1
ATOM 633 C C . CYS A 1 84 ? -7.664 -0.702 -6.281 1 98.12 84 CYS A C 1
ATOM 635 O O . CYS A 1 84 ? -7.199 -1.173 -5.238 1 98.12 84 CYS A O 1
ATOM 637 N N . THR A 1 85 ? -7.918 0.658 -6.504 1 98.5 85 THR A N 1
ATOM 638 C CA . THR A 1 85 ? -7.699 1.618 -5.43 1 98.5 85 THR A CA 1
ATOM 639 C C . THR A 1 85 ? -8.945 2.48 -5.211 1 98.5 85 THR A C 1
ATOM 641 O O . THR A 1 85 ? -9.492 3.035 -6.164 1 98.5 85 THR A O 1
ATOM 644 N N . VAL A 1 86 ? -9.352 2.561 -3.988 1 98.62 86 VAL A N 1
ATOM 645 C CA . VAL A 1 86 ? -10.469 3.418 -3.59 1 98.62 86 VAL A CA 1
ATOM 646 C C . VAL A 1 86 ? -9.938 4.602 -2.779 1 98.62 86 VAL A C 1
ATOM 648 O O . VAL A 1 86 ? -9.195 4.418 -1.813 1 98.62 86 VAL A O 1
ATOM 651 N N . ARG A 1 87 ? -10.289 5.812 -3.178 1 97.88 87 ARG A N 1
ATOM 652 C CA . ARG A 1 87 ? -10.062 7.023 -2.398 1 97.88 87 ARG A CA 1
ATOM 653 C C . ARG A 1 87 ? -11.367 7.551 -1.812 1 97.88 87 ARG A C 1
ATOM 655 O O . ARG A 1 87 ? -12.297 7.879 -2.551 1 97.88 87 ARG A O 1
ATOM 662 N N . TRP A 1 88 ? -11.352 7.559 -0.56 1 97.94 88 TRP A N 1
ATOM 663 C CA . TRP A 1 88 ? -12.523 7.988 0.201 1 97.94 88 TRP A CA 1
ATOM 664 C C . TRP A 1 88 ? -12.18 9.172 1.103 1 97.94 88 TRP A C 1
ATOM 666 O O . TRP A 1 88 ? -11.023 9.336 1.513 1 97.94 88 TRP A O 1
ATOM 676 N N . GLU A 1 89 ? -13.133 10.031 1.312 1 96.62 89 GLU A N 1
ATOM 677 C CA . GLU A 1 89 ? -12.891 11.102 2.275 1 96.62 89 GLU A CA 1
ATOM 678 C C . GLU A 1 89 ? -14.195 11.562 2.918 1 96.62 89 GLU A C 1
ATOM 680 O O . GLU A 1 89 ? -15.281 11.32 2.387 1 96.62 89 GLU A O 1
ATOM 685 N N . ASN A 1 90 ? -14.109 12.109 4.062 1 96.62 90 ASN A N 1
ATOM 686 C CA . ASN A 1 90 ? -15.164 12.914 4.668 1 96.62 90 ASN A CA 1
ATOM 687 C C . ASN A 1 90 ? -14.641 14.258 5.156 1 96.62 90 ASN A C 1
ATOM 689 O O . ASN A 1 90 ? -13.594 14.727 4.703 1 96.62 90 ASN A O 1
ATOM 693 N N . ARG A 1 91 ? -15.336 14.906 6.047 1 95.69 91 ARG A N 1
ATOM 694 C CA . ARG A 1 91 ? -14.984 16.266 6.453 1 95.69 91 ARG A CA 1
ATOM 695 C C . ARG A 1 91 ? -13.633 16.281 7.164 1 95.69 91 ARG A C 1
ATOM 697 O O . ARG A 1 91 ? -12.875 17.25 7.031 1 95.69 91 ARG A O 1
ATOM 704 N N . THR A 1 92 ? -13.242 15.211 7.82 1 96.75 92 THR A N 1
ATOM 705 C CA . THR A 1 92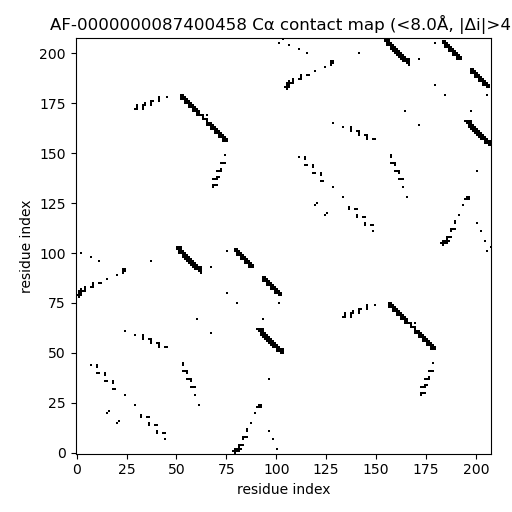 ? -12.148 15.32 8.781 1 96.75 92 THR A CA 1
ATOM 706 C C . THR A 1 92 ? -10.977 14.438 8.367 1 96.75 92 THR A C 1
ATOM 708 O O . THR A 1 92 ? -9.875 14.57 8.906 1 96.75 92 THR A O 1
ATOM 711 N N . MET A 1 93 ? -11.227 13.422 7.387 1 96.81 93 MET A N 1
ATOM 712 C CA . MET A 1 93 ? -10.117 12.508 7.121 1 96.81 93 MET A CA 1
ATOM 713 C C . MET A 1 93 ? -10.164 12 5.684 1 96.81 93 MET A C 1
ATOM 715 O O . MET A 1 93 ? -11.211 12.047 5.039 1 96.81 93 MET A O 1
ATOM 719 N N . TYR A 1 94 ? -8.977 11.602 5.184 1 96.75 94 TYR A N 1
ATOM 720 C CA . TYR A 1 94 ? -8.805 10.828 3.959 1 96.75 94 TYR A CA 1
ATOM 721 C C . TYR A 1 94 ? -8.586 9.352 4.27 1 96.75 94 TYR A C 1
ATOM 723 O O . TYR A 1 94 ? -8 9.008 5.297 1 96.75 94 TYR A O 1
ATOM 731 N N . CYS A 1 95 ? -9.062 8.523 3.377 1 97.69 95 CYS A N 1
ATOM 732 C CA . CYS A 1 95 ? -8.828 7.086 3.449 1 97.69 95 CYS A CA 1
ATOM 733 C C . CYS A 1 95 ? -8.57 6.504 2.064 1 97.69 95 CYS A C 1
ATOM 735 O O . CYS A 1 95 ? -9.344 6.734 1.135 1 97.69 95 CYS A O 1
ATOM 737 N N . ILE A 1 96 ? -7.469 5.805 1.935 1 98.5 96 ILE A N 1
ATOM 738 C CA . ILE A 1 96 ? -7.152 5.137 0.677 1 98.5 96 ILE A CA 1
ATOM 739 C C . ILE A 1 96 ? -6.969 3.639 0.918 1 98.5 96 ILE A C 1
ATOM 741 O O . ILE A 1 96 ? -6.211 3.234 1.803 1 98.5 96 ILE A O 1
ATOM 745 N N . VAL A 1 97 ? -7.641 2.854 0.185 1 98.81 97 VAL A N 1
ATOM 746 C CA . VAL A 1 97 ? -7.496 1.403 0.256 1 98.81 97 VAL A CA 1
ATOM 747 C C . VAL A 1 97 ? -7.148 0.85 -1.123 1 98.81 97 VAL A C 1
ATOM 749 O O . VAL A 1 97 ? -7.785 1.202 -2.119 1 98.81 97 VAL A O 1
ATOM 752 N N . SER A 1 98 ? -6.16 0.062 -1.199 1 98.81 98 SER A N 1
ATOM 753 C CA . SER A 1 98 ? -5.766 -0.602 -2.439 1 98.81 98 SER A CA 1
ATOM 754 C C . SER A 1 98 ? -5.801 -2.119 -2.289 1 98.81 98 SER A C 1
ATOM 756 O O . SER A 1 98 ? -5.387 -2.656 -1.259 1 98.81 98 SER A O 1
ATOM 758 N N . VAL A 1 99 ? -6.281 -2.756 -3.299 1 98.88 99 VAL A N 1
ATOM 759 C CA . VAL A 1 99 ? -6.281 -4.211 -3.41 1 98.88 99 VAL A CA 1
ATOM 760 C C . VAL A 1 99 ? -5.387 -4.641 -4.57 1 98.88 99 VAL A C 1
ATOM 762 O O . VAL A 1 99 ? -5.449 -4.062 -5.66 1 98.88 99 VAL A O 1
ATOM 765 N N . PHE A 1 100 ? -4.547 -5.578 -4.32 1 98.81 100 PHE A N 1
ATOM 766 C CA . PHE A 1 100 ? -3.791 -6.27 -5.359 1 98.81 100 PHE A CA 1
ATOM 767 C C . PHE A 1 100 ? -4.125 -7.758 -5.371 1 98.81 100 PHE A C 1
ATOM 769 O O . PHE A 1 100 ? -4.031 -8.43 -4.34 1 98.81 100 PHE A O 1
ATOM 776 N N . ALA A 1 101 ? -4.539 -8.258 -6.5 1 98.75 101 ALA A N 1
ATOM 777 C CA . ALA A 1 101 ? -4.844 -9.672 -6.723 1 98.75 101 ALA A CA 1
ATOM 778 C C . ALA A 1 101 ? -3.83 -10.305 -7.672 1 98.75 101 ALA A C 1
ATOM 780 O O . ALA A 1 101 ? -3.744 -9.93 -8.844 1 98.75 101 ALA A O 1
ATOM 781 N N . VAL A 1 102 ? -3.074 -11.289 -7.16 1 98.31 102 VAL A N 1
ATOM 782 C CA . VAL A 1 102 ? -2.004 -11.938 -7.91 1 98.31 102 VAL A CA 1
ATOM 783 C C . VAL A 1 102 ? -2.402 -13.375 -8.242 1 98.31 102 VAL A C 1
ATOM 785 O O . VAL A 1 102 ? -2.568 -14.203 -7.348 1 98.31 102 VAL A O 1
ATOM 788 N N . GLY A 1 103 ? -2.453 -13.633 -9.547 1 96.69 103 GLY A N 1
ATOM 789 C CA . GLY A 1 103 ? -2.859 -14.953 -10 1 96.69 103 GLY A CA 1
ATOM 790 C C . GLY A 1 103 ? -1.912 -16.047 -9.555 1 96.69 103 GLY A C 1
ATOM 791 O O . GLY A 1 103 ? -0.694 -15.867 -9.547 1 96.69 103 GLY A O 1
ATOM 792 N N . VAL A 1 104 ? -2.375 -17.219 -9.164 1 87.06 104 VAL A N 1
ATOM 793 C CA . VAL A 1 104 ? -1.592 -18.359 -8.719 1 87.06 104 VAL A CA 1
ATOM 794 C C . VAL A 1 104 ? -1.381 -19.328 -9.883 1 87.06 104 VAL A C 1
ATOM 796 O O . VAL A 1 104 ? -2.236 -19.453 -10.766 1 87.06 104 VAL A O 1
ATOM 799 N N . GLY B 1 1 ? 14 -19.422 -3.291 1 62.28 1 GLY B N 1
ATOM 800 C CA . GLY B 1 1 ? 14.258 -19.25 -1.87 1 62.28 1 GLY B CA 1
ATOM 801 C C . GLY B 1 1 ? 13.32 -18.266 -1.202 1 62.28 1 GLY B C 1
ATOM 802 O O . GLY B 1 1 ? 12.508 -17.625 -1.872 1 62.28 1 GLY B O 1
ATOM 803 N N . SER B 1 2 ? 13.398 -18.172 0.141 1 88.19 2 SER B N 1
ATOM 804 C CA . SER B 1 2 ? 12.508 -17.297 0.907 1 88.19 2 SER B CA 1
ATOM 805 C C . SER B 1 2 ? 12.805 -15.828 0.639 1 88.19 2 SER B C 1
ATOM 807 O O . SER B 1 2 ? 13.922 -15.469 0.267 1 88.19 2 SER B O 1
ATOM 809 N N . PHE B 1 3 ? 11.93 -15.031 0.63 1 96.56 3 PHE B N 1
ATOM 810 C CA . PHE B 1 3 ? 12.078 -13.586 0.444 1 96.56 3 PHE B CA 1
ATOM 811 C C . PHE B 1 3 ? 13.086 -13.016 1.426 1 96.56 3 PHE B C 1
ATOM 813 O O . PHE B 1 3 ? 13.031 -13.305 2.623 1 96.56 3 PHE B O 1
ATOM 820 N N . ASN B 1 4 ? 14.078 -12.305 0.971 1 97 4 ASN B N 1
ATOM 821 C CA . ASN B 1 4 ? 15.094 -11.648 1.78 1 97 4 ASN B CA 1
ATOM 822 C C . ASN B 1 4 ? 14.688 -10.227 2.152 1 97 4 ASN B C 1
ATOM 824 O O . ASN B 1 4 ? 15.008 -9.273 1.438 1 97 4 ASN B O 1
ATOM 828 N N . ALA B 1 5 ? 14.117 -10.023 3.275 1 96.56 5 ALA B N 1
ATOM 829 C CA . ALA B 1 5 ? 13.57 -8.734 3.699 1 96.56 5 ALA B CA 1
ATOM 830 C C . ALA B 1 5 ? 14.688 -7.715 3.918 1 96.56 5 ALA B C 1
ATOM 832 O O . ALA B 1 5 ? 14.5 -6.523 3.66 1 96.56 5 ALA B O 1
ATOM 833 N N . GLU B 1 6 ? 15.82 -8.125 4.367 1 97.44 6 GLU B N 1
ATOM 834 C CA . GLU B 1 6 ? 16.938 -7.215 4.621 1 97.44 6 GLU B CA 1
ATOM 835 C C . GLU B 1 6 ? 17.469 -6.613 3.322 1 97.44 6 GLU B C 1
ATOM 837 O O . GLU B 1 6 ? 17.766 -5.422 3.262 1 97.44 6 GLU B O 1
ATOM 842 N N . GLU B 1 7 ? 17.609 -7.477 2.381 1 97.94 7 GLU B N 1
ATOM 843 C CA . GLU B 1 7 ? 18.047 -6.992 1.077 1 97.94 7 GLU B CA 1
ATOM 844 C C . GLU B 1 7 ? 17.062 -5.98 0.5 1 97.94 7 GLU B C 1
ATOM 846 O O . GLU B 1 7 ? 17.469 -4.926 0.006 1 97.94 7 GLU B O 1
ATOM 851 N N . ALA B 1 8 ? 15.781 -6.273 0.546 1 98.38 8 ALA B N 1
ATOM 852 C CA . ALA B 1 8 ? 14.758 -5.359 0.052 1 98.38 8 ALA B CA 1
ATOM 853 C C . ALA B 1 8 ? 14.766 -4.051 0.836 1 98.38 8 ALA B C 1
ATOM 855 O O . ALA B 1 8 ? 14.617 -2.971 0.258 1 98.38 8 ALA B O 1
ATOM 856 N N . ASP B 1 9 ? 14.992 -4.223 2.123 1 98.69 9 ASP B N 1
ATOM 857 C CA . ASP B 1 9 ? 15.086 -3.059 3 1 98.69 9 ASP B CA 1
ATOM 858 C C . ASP B 1 9 ? 16.188 -2.111 2.541 1 98.69 9 ASP B C 1
ATOM 860 O O . ASP B 1 9 ? 15.969 -0.906 2.408 1 98.69 9 ASP B O 1
ATOM 864 N N . THR B 1 10 ? 17.281 -2.619 2.246 1 98.75 10 THR B N 1
ATOM 865 C CA . THR B 1 10 ? 18.438 -1.84 1.81 1 98.75 10 THR B CA 1
ATOM 866 C C . THR B 1 10 ? 18.156 -1.156 0.475 1 98.75 10 THR B C 1
ATOM 868 O O . THR B 1 10 ? 18.438 0.03 0.306 1 98.75 10 THR B O 1
ATOM 871 N N . ILE B 1 11 ? 17.578 -1.859 -0.415 1 98.75 11 ILE B N 1
ATOM 872 C CA . ILE B 1 11 ? 17.234 -1.317 -1.727 1 98.75 11 ILE B CA 1
ATOM 873 C C . ILE B 1 11 ? 16.297 -0.126 -1.565 1 98.75 11 ILE B C 1
ATOM 875 O O . ILE B 1 11 ? 16.531 0.935 -2.154 1 98.75 11 ILE B O 1
ATOM 879 N N . VAL B 1 12 ? 15.281 -0.277 -0.726 1 98.88 12 VAL B N 1
ATOM 880 C CA . VAL B 1 12 ? 14.266 0.75 -0.55 1 98.88 12 VAL B CA 1
ATOM 881 C C . VAL B 1 12 ? 14.875 1.985 0.104 1 98.88 12 VAL B C 1
ATOM 883 O O . VAL B 1 12 ? 14.664 3.109 -0.354 1 98.88 12 VAL B O 1
ATOM 886 N N . LYS B 1 13 ? 15.68 1.75 1.102 1 98.75 13 LYS B N 1
ATOM 887 C CA . LYS B 1 13 ? 16.312 2.863 1.796 1 98.75 13 LYS B CA 1
ATOM 888 C C . LYS B 1 13 ? 17.219 3.658 0.851 1 98.75 13 LYS B C 1
ATOM 890 O O . LYS B 1 13 ? 17.219 4.891 0.883 1 98.75 13 LYS B O 1
ATOM 895 N N . GLU B 1 14 ? 17.953 2.992 0.077 1 98.81 14 GLU B N 1
ATOM 896 C CA . GLU B 1 14 ? 18.828 3.654 -0.891 1 98.81 14 GLU B CA 1
ATOM 897 C C . GLU B 1 14 ? 18.016 4.461 -1.899 1 98.81 14 GLU B C 1
ATOM 899 O O . GLU B 1 14 ? 18.406 5.578 -2.262 1 98.81 14 GLU B O 1
ATOM 904 N N . CYS B 1 15 ? 16.891 3.92 -2.414 1 98.81 15 CYS B N 1
ATOM 905 C CA . CYS B 1 15 ? 16.031 4.629 -3.359 1 98.81 15 CYS B CA 1
ATOM 906 C C . CYS B 1 15 ? 15.484 5.914 -2.746 1 98.81 15 CYS B C 1
ATOM 908 O O . CYS B 1 15 ? 15.539 6.977 -3.369 1 98.81 15 CYS B O 1
ATOM 910 N N . ILE B 1 16 ? 15.016 5.836 -1.466 1 98.81 16 ILE B N 1
ATOM 911 C CA . ILE B 1 16 ? 14.469 6.996 -0.773 1 98.81 16 ILE B CA 1
ATOM 912 C C . ILE B 1 16 ? 15.555 8.062 -0.613 1 98.81 16 ILE B C 1
ATOM 914 O O . ILE B 1 16 ? 15.344 9.227 -0.958 1 98.81 16 ILE B O 1
ATOM 918 N N . GLU B 1 17 ? 16.734 7.625 -0.157 1 98.69 17 GLU B N 1
ATOM 919 C CA . GLU B 1 17 ? 17.828 8.555 0.103 1 98.69 17 GLU B CA 1
ATOM 920 C C . GLU B 1 17 ? 18.297 9.242 -1.181 1 98.69 17 GLU B C 1
ATOM 922 O O . GLU B 1 17 ? 18.562 10.445 -1.186 1 98.69 17 GLU B O 1
ATOM 927 N N . ASN B 1 18 ? 18.359 8.492 -2.229 1 98.56 18 ASN B N 1
ATOM 928 C CA . ASN B 1 18 ? 18.812 9.031 -3.506 1 98.56 18 ASN B CA 1
ATOM 929 C C . ASN B 1 18 ? 17.828 10.047 -4.07 1 98.56 18 ASN B C 1
ATOM 931 O O . ASN B 1 18 ? 18.234 11.016 -4.719 1 98.56 18 ASN B O 1
ATOM 935 N N . ILE B 1 19 ? 16.516 9.914 -3.795 1 98.56 19 ILE B N 1
ATOM 936 C CA . ILE B 1 19 ? 15.508 10.727 -4.473 1 98.56 19 ILE B CA 1
ATOM 937 C C . ILE B 1 19 ? 15.117 11.906 -3.59 1 98.56 19 ILE B C 1
ATOM 939 O O . ILE B 1 19 ? 15.016 13.039 -4.07 1 98.56 19 ILE B O 1
ATOM 943 N N . ILE B 1 20 ? 15.008 11.656 -2.23 1 98.38 20 ILE B N 1
ATOM 944 C CA . ILE B 1 20 ? 14.453 12.742 -1.439 1 98.38 20 ILE B CA 1
ATOM 945 C C . ILE B 1 20 ? 15.297 12.961 -0.187 1 98.38 20 ILE B C 1
ATOM 947 O O . ILE B 1 20 ? 14.93 13.75 0.689 1 98.38 20 ILE B O 1
ATOM 951 N N . GLY B 1 21 ? 16.359 12.273 0.052 1 97.12 21 GLY B N 1
ATOM 952 C CA . GLY B 1 21 ? 17.172 12.336 1.256 1 97.12 21 GLY B CA 1
ATOM 953 C C . GLY B 1 21 ? 17.594 13.75 1.612 1 97.12 21 GLY B C 1
ATOM 954 O O . GLY B 1 21 ? 17.594 14.125 2.787 1 97.12 21 GLY B O 1
ATOM 955 N N . GLY B 1 22 ? 17.844 14.609 0.669 1 95.38 22 GLY B N 1
ATOM 956 C CA . GLY B 1 22 ? 18.359 15.945 0.94 1 95.38 22 GLY B CA 1
ATOM 957 C C . GLY B 1 22 ? 17.391 17.047 0.543 1 95.38 22 GLY B C 1
ATOM 958 O O . GLY B 1 22 ? 17.781 18.188 0.359 1 95.38 22 GLY B O 1
ATOM 959 N N . THR B 1 23 ? 16.141 16.625 0.416 1 97.31 23 THR B N 1
ATOM 960 C CA . THR B 1 23 ? 15.164 17.594 -0.076 1 97.31 23 THR B CA 1
ATOM 961 C C . THR B 1 23 ? 14.125 17.906 0.996 1 97.31 23 THR B C 1
ATOM 963 O O . THR B 1 23 ? 13.898 17.109 1.9 1 97.31 23 THR B O 1
ATOM 966 N N . ASP B 1 24 ? 13.523 19.109 0.92 1 97.88 24 ASP B N 1
ATOM 967 C CA . ASP B 1 24 ? 12.352 19.453 1.716 1 97.88 24 ASP B CA 1
ATOM 968 C C . ASP B 1 24 ? 11.062 19.172 0.946 1 97.88 24 ASP B C 1
ATOM 970 O O . ASP B 1 24 ? 11.055 19.188 -0.286 1 97.88 24 ASP B O 1
ATOM 974 N N . TYR B 1 25 ? 10.086 19.016 1.697 1 97.5 25 TYR B N 1
ATOM 975 C CA . TYR B 1 25 ? 8.789 18.75 1.082 1 97.5 25 TYR B CA 1
ATOM 976 C C . TYR B 1 25 ? 8.422 19.859 0.097 1 97.5 25 TYR B C 1
ATOM 978 O O . TYR B 1 25 ? 8.617 21.047 0.382 1 97.5 25 TYR B O 1
ATOM 986 N N . SER B 1 26 ? 7.938 19.469 -1.045 1 97.44 26 SER B N 1
ATOM 987 C CA . SER B 1 26 ? 7.391 20.359 -2.064 1 97.44 26 SER B CA 1
ATOM 988 C C . SER B 1 26 ? 6.156 19.75 -2.723 1 97.44 26 SER B C 1
ATOM 990 O O . SER B 1 26 ? 6.246 18.719 -3.385 1 97.44 26 SER B O 1
ATOM 992 N N . GLN B 1 27 ? 5.062 20.438 -2.623 1 95.31 27 GLN B N 1
ATOM 993 C CA . GLN B 1 27 ? 3.795 19.969 -3.166 1 95.31 27 GLN B CA 1
ATOM 994 C C . GLN B 1 27 ? 3.881 19.766 -4.676 1 95.31 27 GLN B C 1
ATOM 996 O O . GLN B 1 27 ? 3.238 18.875 -5.227 1 95.31 27 GLN B O 1
ATOM 1001 N N . ASN B 1 28 ? 4.672 20.5 -5.215 1 97.12 28 ASN B N 1
ATOM 1002 C CA . ASN B 1 28 ? 4.77 20.469 -6.672 1 97.12 28 ASN B CA 1
ATOM 1003 C C . ASN B 1 28 ? 5.672 19.328 -7.145 1 97.12 28 ASN B C 1
ATOM 1005 O O . ASN B 1 28 ? 5.684 19 -8.328 1 97.12 28 ASN B O 1
ATOM 1009 N N . GLN B 1 29 ? 6.363 18.656 -6.188 1 97.88 29 GLN B N 1
ATOM 1010 C CA . GLN B 1 29 ? 7.336 17.656 -6.594 1 97.88 29 GLN B CA 1
ATOM 1011 C C . GLN B 1 29 ? 6.938 16.266 -6.086 1 97.88 29 GLN B C 1
ATOM 1013 O O . GLN B 1 29 ? 7.434 15.25 -6.582 1 97.88 29 GLN B O 1
ATOM 1018 N N . VAL B 1 30 ? 6.074 16.219 -5.195 1 97.94 30 VAL B N 1
ATOM 1019 C CA . VAL B 1 30 ? 5.828 15.008 -4.422 1 97.94 30 VAL B CA 1
ATOM 1020 C C . VAL B 1 30 ? 5.309 13.906 -5.34 1 97.94 30 VAL B C 1
ATOM 1022 O O . VAL B 1 30 ? 5.641 12.727 -5.16 1 97.94 30 VAL B O 1
ATOM 1025 N N . ASN B 1 31 ? 4.527 14.297 -6.355 1 97.88 31 ASN B N 1
ATOM 1026 C CA . ASN B 1 31 ? 4.039 13.289 -7.289 1 97.88 31 ASN B CA 1
ATOM 1027 C C . ASN B 1 31 ? 5.18 12.664 -8.078 1 97.88 31 ASN B C 1
ATOM 1029 O O . ASN B 1 31 ? 5.203 11.445 -8.289 1 97.88 31 ASN B O 1
ATOM 1033 N N . LYS B 1 32 ? 6.062 13.492 -8.414 1 98.38 32 LYS B N 1
ATOM 1034 C CA . LYS B 1 32 ? 7.234 12.992 -9.125 1 98.38 32 LYS B CA 1
ATOM 1035 C C . LYS B 1 32 ? 8.086 12.102 -8.234 1 98.38 32 LYS B C 1
ATOM 1037 O O . LYS B 1 32 ? 8.57 11.055 -8.672 1 98.38 32 LYS B O 1
ATOM 1042 N N . TRP B 1 33 ? 8.242 12.492 -7.016 1 98.75 33 TRP B N 1
ATOM 1043 C CA . TRP B 1 33 ? 9.062 11.734 -6.078 1 98.75 33 TRP B CA 1
ATOM 1044 C C . TRP B 1 33 ? 8.484 10.344 -5.848 1 98.75 33 TRP B C 1
ATOM 1046 O O . TRP B 1 33 ? 9.203 9.344 -5.941 1 98.75 33 TRP B O 1
ATOM 1056 N N . THR B 1 34 ? 7.156 10.258 -5.551 1 98.75 34 THR B N 1
ATOM 1057 C CA . THR B 1 34 ? 6.551 8.961 -5.258 1 98.75 34 THR B CA 1
ATOM 1058 C C . THR B 1 34 ? 6.633 8.047 -6.473 1 98.75 34 THR B C 1
ATOM 1060 O O . THR B 1 34 ? 6.926 6.855 -6.336 1 98.75 34 THR B O 1
ATOM 1063 N N . ALA B 1 35 ? 6.445 8.586 -7.645 1 98.75 35 ALA B N 1
ATOM 1064 C CA . ALA B 1 35 ? 6.551 7.793 -8.867 1 98.75 35 ALA B CA 1
ATOM 1065 C C . ALA B 1 35 ? 7.973 7.277 -9.062 1 98.75 35 ALA B C 1
ATOM 1067 O O . ALA B 1 35 ? 8.172 6.098 -9.375 1 98.75 35 ALA B O 1
ATOM 1068 N N . SER B 1 36 ? 8.945 8.109 -8.852 1 98.88 36 SER B N 1
ATOM 1069 C CA . SER B 1 36 ? 10.344 7.746 -9.031 1 98.88 36 SER B CA 1
ATOM 1070 C C . SER B 1 36 ? 10.766 6.68 -8.031 1 98.88 36 SER B C 1
ATOM 1072 O O . SER B 1 36 ? 11.492 5.746 -8.375 1 98.88 36 SER B O 1
ATOM 1074 N N . ILE B 1 37 ? 10.273 6.828 -6.863 1 98.88 37 ILE B N 1
ATOM 1075 C CA . ILE B 1 37 ? 10.664 5.902 -5.801 1 98.88 37 ILE B CA 1
ATOM 1076 C C . ILE B 1 37 ? 10.156 4.5 -6.121 1 98.88 37 ILE B C 1
ATOM 1078 O O . ILE B 1 37 ? 10.914 3.533 -6.09 1 98.88 37 ILE B O 1
ATOM 1082 N N . VAL B 1 38 ? 8.898 4.359 -6.457 1 98.88 38 VAL B N 1
ATOM 1083 C CA . VAL B 1 38 ? 8.352 3.025 -6.68 1 98.88 38 VAL B CA 1
ATOM 1084 C C . VAL B 1 38 ? 8.969 2.416 -7.934 1 98.88 38 VAL B C 1
ATOM 1086 O O . VAL B 1 38 ? 9.242 1.215 -7.98 1 98.88 38 VAL B O 1
ATOM 1089 N N . GLU B 1 39 ? 9.219 3.258 -8.922 1 98.81 39 GLU B N 1
ATOM 1090 C CA . GLU B 1 39 ? 9.812 2.764 -10.164 1 98.81 39 GLU B CA 1
ATOM 1091 C C . GLU B 1 39 ? 11.242 2.279 -9.945 1 98.81 39 GLU B C 1
ATOM 1093 O O . GLU B 1 39 ? 11.609 1.197 -10.406 1 98.81 39 GLU B O 1
ATOM 1098 N N . ARG B 1 40 ? 12.039 3.006 -9.281 1 98.88 40 ARG B N 1
ATOM 1099 C CA . ARG B 1 40 ? 13.43 2.641 -9.039 1 98.88 40 ARG B CA 1
ATOM 1100 C C . ARG B 1 40 ? 13.523 1.417 -8.133 1 98.88 40 ARG B C 1
ATOM 1102 O O . ARG B 1 40 ? 14.328 0.516 -8.375 1 98.88 40 ARG B O 1
ATOM 1109 N N . CYS B 1 41 ? 12.711 1.396 -7.035 1 98.94 41 CYS B N 1
ATOM 1110 C CA . CYS B 1 41 ? 12.703 0.23 -6.16 1 98.94 41 CYS B CA 1
ATOM 1111 C C . CYS B 1 41 ? 12.344 -1.031 -6.938 1 98.94 41 CYS B C 1
ATOM 1113 O O . CYS B 1 41 ? 13 -2.062 -6.789 1 98.94 41 CYS B O 1
ATOM 1115 N N . LEU B 1 42 ? 11.297 -0.892 -7.738 1 98.88 42 LEU B N 1
ATOM 1116 C CA . LEU B 1 42 ? 10.859 -2.041 -8.523 1 98.88 42 LEU B CA 1
ATOM 1117 C C . LEU B 1 42 ? 11.961 -2.51 -9.461 1 98.88 42 LEU B C 1
ATOM 1119 O O . LEU B 1 42 ? 12.234 -3.707 -9.562 1 98.88 42 LEU B O 1
ATOM 1123 N N . ALA B 1 43 ? 12.562 -1.553 -10.125 1 98.88 43 ALA B N 1
ATOM 1124 C CA . ALA B 1 43 ? 13.641 -1.873 -11.062 1 98.88 43 ALA B CA 1
ATOM 1125 C C . ALA B 1 43 ? 14.773 -2.621 -10.367 1 98.88 43 ALA B C 1
ATOM 1127 O O . ALA B 1 43 ? 15.266 -3.629 -10.883 1 98.88 43 ALA B O 1
ATOM 1128 N N . GLN B 1 44 ? 15.195 -2.207 -9.234 1 98.81 44 GLN B N 1
ATOM 1129 C CA . GLN B 1 44 ? 16.297 -2.82 -8.492 1 98.81 44 GLN B CA 1
ATOM 1130 C C . GLN B 1 44 ? 15.914 -4.211 -8 1 98.81 44 GLN B C 1
ATOM 1132 O O . GLN B 1 44 ? 16.75 -5.117 -7.973 1 98.81 44 GLN B O 1
ATOM 1137 N N . LEU B 1 45 ? 14.664 -4.41 -7.605 1 98.69 45 LEU B N 1
ATOM 1138 C CA . LEU B 1 45 ? 14.195 -5.715 -7.145 1 98.69 45 LEU B CA 1
ATOM 1139 C C . LEU B 1 45 ? 14.172 -6.715 -8.289 1 98.69 45 LEU B C 1
ATOM 1141 O O . LEU B 1 45 ? 14.625 -7.852 -8.141 1 98.69 45 LEU B O 1
ATOM 1145 N N . VAL B 1 46 ? 13.633 -6.27 -9.461 1 98.38 46 VAL B N 1
ATOM 1146 C CA . VAL B 1 46 ? 13.523 -7.125 -10.633 1 98.38 46 VAL B CA 1
ATOM 1147 C C . VAL B 1 46 ? 14.914 -7.512 -11.133 1 98.38 46 VAL B C 1
ATOM 1149 O O . VAL B 1 46 ? 15.125 -8.641 -11.578 1 98.38 46 VAL B O 1
ATOM 1152 N N . LYS B 1 47 ? 15.805 -6.633 -10.961 1 98.38 47 LYS B N 1
ATOM 1153 C CA . LYS B 1 47 ? 17.172 -6.844 -11.414 1 98.38 47 LYS B CA 1
ATOM 1154 C C . LYS B 1 47 ? 17.828 -7.988 -10.648 1 98.38 47 LYS B C 1
ATOM 1156 O O . LYS B 1 47 ? 18.797 -8.594 -11.133 1 98.38 47 LYS B O 1
ATOM 1161 N N . GLN B 1 48 ? 17.328 -8.297 -9.469 1 97.19 48 GLN B N 1
ATOM 1162 C CA . GLN B 1 48 ? 17.891 -9.375 -8.664 1 97.19 48 GLN B CA 1
ATOM 1163 C C . GLN B 1 48 ? 17.609 -10.734 -9.305 1 97.19 48 GLN B C 1
ATOM 1165 O O . GLN B 1 48 ? 18.234 -11.734 -8.93 1 97.19 48 GLN B O 1
ATOM 1170 N N . GLY B 1 49 ? 16.672 -10.867 -10.18 1 96.5 49 GLY B N 1
ATOM 1171 C CA . GLY B 1 49 ? 16.438 -12.07 -10.969 1 96.5 49 GLY B CA 1
ATOM 1172 C C . GLY B 1 49 ? 15.734 -13.172 -10.195 1 96.5 49 GLY B C 1
ATOM 1173 O O . GLY B 1 49 ? 15.859 -14.352 -10.531 1 96.5 49 GLY B O 1
ATOM 1174 N N . LYS B 1 50 ? 15.07 -12.828 -9.18 1 96.88 50 LYS B N 1
ATOM 1175 C CA . LYS B 1 50 ? 14.367 -13.82 -8.367 1 96.88 50 LYS B CA 1
ATOM 1176 C C . LYS B 1 50 ? 12.961 -14.078 -8.914 1 96.88 50 LYS B C 1
ATOM 1178 O O . LYS B 1 50 ? 12.406 -13.242 -9.625 1 96.88 50 LYS B O 1
ATOM 1183 N N . ALA B 1 51 ? 12.391 -15.195 -8.562 1 96.5 51 ALA B N 1
ATOM 1184 C CA . ALA B 1 51 ? 11.094 -15.617 -9.102 1 96.5 51 ALA B CA 1
ATOM 1185 C C . ALA B 1 51 ? 9.945 -15.055 -8.273 1 96.5 51 ALA B C 1
ATOM 1187 O O . ALA B 1 51 ? 9.203 -15.812 -7.637 1 96.5 51 ALA B O 1
ATOM 1188 N N . TYR B 1 52 ? 9.773 -13.828 -8.336 1 97.94 52 TYR B N 1
ATOM 1189 C CA . TYR B 1 52 ? 8.68 -13.148 -7.641 1 97.94 52 TYR B CA 1
ATOM 1190 C C . TYR B 1 52 ? 7.934 -12.211 -8.578 1 97.94 52 TYR B C 1
ATOM 1192 O O . TYR B 1 52 ? 8.531 -11.609 -9.469 1 97.94 52 TYR B O 1
ATOM 1200 N N . LYS B 1 53 ? 6.715 -12.094 -8.422 1 98.19 53 LYS B N 1
ATOM 1201 C CA . LYS B 1 53 ? 5.961 -10.891 -8.766 1 98.19 53 LYS B CA 1
ATOM 1202 C C . LYS B 1 53 ? 6.09 -9.836 -7.676 1 98.19 53 LYS B C 1
ATOM 1204 O O . LYS B 1 53 ? 6.078 -10.156 -6.484 1 98.19 53 LYS B O 1
ATOM 1209 N N . TYR B 1 54 ? 6.188 -8.57 -8.023 1 98.75 54 TYR B N 1
ATOM 1210 C CA . TYR B 1 54 ? 6.449 -7.535 -7.035 1 98.75 54 TYR B CA 1
ATOM 1211 C C . TYR B 1 54 ? 5.359 -6.469 -7.066 1 98.75 54 TYR B C 1
ATOM 1213 O O . TYR B 1 54 ? 4.891 -6.082 -8.141 1 98.75 54 TYR B O 1
ATOM 1221 N N . ILE B 1 55 ? 5.016 -5.926 -5.895 1 98.88 55 ILE B N 1
ATOM 1222 C CA . ILE B 1 55 ? 4.273 -4.684 -5.703 1 98.88 55 ILE B CA 1
ATOM 1223 C C . ILE B 1 55 ? 5.078 -3.736 -4.816 1 98.88 55 ILE B C 1
ATOM 1225 O O . ILE B 1 55 ? 5.547 -4.129 -3.746 1 98.88 55 ILE B O 1
ATOM 1229 N N . VAL B 1 56 ? 5.23 -2.566 -5.273 1 98.94 56 VAL B N 1
ATOM 1230 C CA . VAL B 1 56 ? 5.848 -1.528 -4.453 1 98.94 56 VAL B CA 1
ATOM 1231 C C . VAL B 1 56 ? 4.879 -0.359 -4.285 1 98.94 56 VAL B C 1
ATOM 1233 O O . VAL B 1 56 ? 4.309 0.126 -5.266 1 98.94 56 VAL B O 1
ATOM 1236 N N . THR B 1 57 ? 4.645 0.044 -3.113 1 98.81 57 THR B N 1
ATOM 1237 C CA . THR B 1 57 ? 3.836 1.227 -2.838 1 98.81 57 THR B CA 1
ATOM 1238 C C . THR B 1 57 ? 4.664 2.293 -2.125 1 98.81 57 THR B C 1
ATOM 1240 O O . THR B 1 57 ? 5.57 1.972 -1.354 1 98.81 57 THR B O 1
ATOM 1243 N N . CYS B 1 58 ? 4.32 3.523 -2.342 1 98.81 58 CYS B N 1
ATOM 1244 C CA . CYS B 1 58 ? 4.949 4.656 -1.671 1 98.81 58 CYS B CA 1
ATOM 1245 C C . CYS B 1 58 ? 3.914 5.707 -1.294 1 98.81 58 CYS B C 1
ATOM 1247 O O . CYS B 1 58 ? 3.021 6.016 -2.084 1 98.81 58 CYS B O 1
ATOM 1249 N N . ALA B 1 59 ? 4.031 6.238 -0.115 1 98.25 59 ALA B N 1
ATOM 1250 C CA . ALA B 1 59 ? 3.258 7.391 0.344 1 98.25 59 ALA B CA 1
ATOM 1251 C C . ALA B 1 59 ? 4.164 8.461 0.934 1 98.25 59 ALA B C 1
ATOM 1253 O O . ALA B 1 59 ? 5.074 8.156 1.708 1 98.25 59 ALA B O 1
ATOM 1254 N N . VAL B 1 60 ? 3.947 9.656 0.549 1 97.56 60 VAL B N 1
ATOM 1255 C CA . VAL B 1 60 ? 4.652 10.805 1.105 1 97.56 60 VAL B CA 1
ATOM 1256 C C . VAL B 1 60 ? 3.646 11.805 1.667 1 97.56 60 VAL B C 1
ATOM 1258 O O . VAL B 1 60 ? 2.617 12.078 1.044 1 97.56 60 VAL B O 1
ATOM 1261 N N . MET B 1 61 ? 4 12.297 2.797 1 96.56 61 MET B N 1
ATOM 1262 C CA . MET B 1 61 ? 3.133 13.266 3.461 1 96.56 61 MET B CA 1
ATOM 1263 C C . MET B 1 61 ? 3.949 14.391 4.086 1 96.56 61 MET B C 1
ATOM 1265 O O . MET B 1 61 ? 5.004 14.141 4.676 1 96.56 61 MET B O 1
ATOM 1269 N N . GLN B 1 62 ? 3.371 15.57 3.896 1 96.25 62 GLN B N 1
ATOM 1270 C CA . GLN B 1 62 ? 3.953 16.719 4.598 1 96.25 62 GLN B CA 1
ATOM 1271 C C . GLN B 1 62 ? 3.738 16.594 6.105 1 96.25 62 GLN B C 1
ATOM 1273 O O . GLN B 1 62 ? 2.66 16.203 6.555 1 96.25 62 GLN B O 1
ATOM 1278 N N . LYS B 1 63 ? 4.828 17.047 6.906 1 94.12 63 LYS B N 1
ATOM 1279 C CA . LYS B 1 63 ? 4.66 17.125 8.352 1 94.12 63 LYS B CA 1
ATOM 1280 C C . LYS B 1 63 ? 3.922 18.406 8.758 1 94.12 63 LYS B C 1
ATOM 1282 O O . LYS B 1 63 ? 4.488 19.5 8.719 1 94.12 63 LYS B O 1
ATOM 1287 N N . THR B 1 64 ? 2.65 18.312 9.031 1 92.56 64 THR B N 1
ATOM 1288 C CA . THR B 1 64 ? 1.825 19.438 9.453 1 92.56 64 THR B CA 1
ATOM 1289 C C . THR B 1 64 ? 1.244 19.188 10.844 1 92.56 64 THR B C 1
ATOM 1291 O O . THR B 1 64 ? 0.384 19.938 11.305 1 92.56 64 THR B O 1
ATOM 1294 N N . GLY B 1 65 ? 1.643 18.188 11.531 1 87.5 65 GLY B N 1
ATOM 1295 C CA . GLY B 1 65 ? 1.092 17.781 12.812 1 87.5 65 GLY B CA 1
ATOM 1296 C C . GLY B 1 65 ? 0.25 16.516 12.727 1 87.5 65 GLY B C 1
ATOM 1297 O O . GLY B 1 65 ? 0.11 15.789 13.711 1 87.5 65 GLY B O 1
ATOM 1298 N N . ALA B 1 66 ? -0.264 16.438 11.5 1 87.44 66 ALA B N 1
ATOM 1299 C CA . ALA B 1 66 ? -1.042 15.227 11.297 1 87.44 66 ALA B CA 1
ATOM 1300 C C . ALA B 1 66 ? -0.13 14.031 11.031 1 87.44 66 ALA B C 1
ATOM 1302 O O . ALA B 1 66 ? 0.932 14.172 10.422 1 87.44 66 ALA B O 1
ATOM 1303 N N . GLY B 1 67 ? -0.538 12.852 11.5 1 88.75 67 GLY B N 1
ATOM 1304 C CA . GLY B 1 67 ? 0.192 11.617 11.234 1 88.75 67 GLY B CA 1
ATOM 1305 C C . GLY B 1 67 ? -0.392 10.812 10.094 1 88.75 67 GLY B C 1
ATOM 1306 O O . GLY B 1 67 ? -1.506 11.086 9.641 1 88.75 67 GLY B O 1
ATOM 1307 N N . LEU B 1 68 ? 0.404 9.969 9.609 1 92.94 68 LEU B N 1
ATOM 1308 C CA . LEU B 1 68 ? -0.023 8.969 8.633 1 92.94 68 LEU B CA 1
ATOM 1309 C C . LEU B 1 68 ? -0.164 7.598 9.289 1 92.94 68 LEU B C 1
ATOM 1311 O O . LEU B 1 68 ? 0.777 7.102 9.914 1 92.94 68 LEU B O 1
ATOM 1315 N N . HIS B 1 69 ? -1.356 7.031 9.188 1 96.31 69 HIS B N 1
ATOM 1316 C CA . HIS B 1 69 ? -1.625 5.699 9.727 1 96.31 69 HIS B CA 1
ATOM 1317 C C . HIS B 1 69 ? -1.923 4.707 8.609 1 96.31 69 HIS B C 1
ATOM 1319 O O . HIS B 1 69 ? -2.725 4.992 7.715 1 96.31 69 HIS B O 1
ATOM 1325 N N . SER B 1 70 ? -1.253 3.645 8.617 1 97.31 70 SER B N 1
ATOM 1326 C CA . SER B 1 70 ? -1.424 2.662 7.555 1 97.31 70 SER B CA 1
ATOM 1327 C C . SER B 1 70 ? -1.434 1.241 8.109 1 97.31 70 SER B C 1
ATOM 1329 O O . SER B 1 70 ? -0.884 0.983 9.18 1 97.31 70 SER B O 1
ATOM 1331 N N . ALA B 1 71 ? -2.066 0.417 7.445 1 97.88 71 ALA B N 1
ATOM 1332 C CA . ALA B 1 71 ? -2.082 -1.021 7.703 1 97.88 71 ALA B CA 1
ATOM 1333 C C . ALA B 1 71 ? -2.127 -1.812 6.398 1 97.88 71 ALA B C 1
ATOM 1335 O O . ALA B 1 71 ? -2.486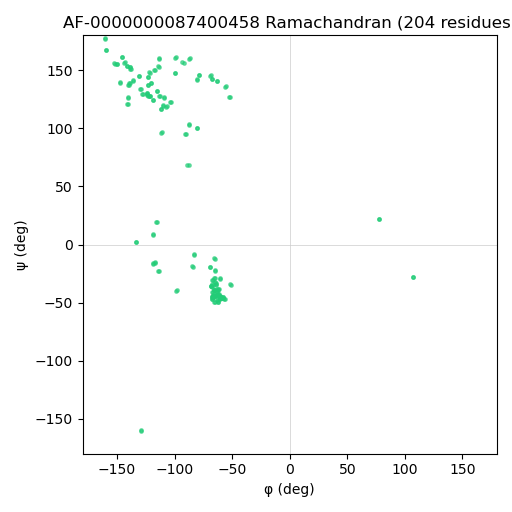 -1.271 5.352 1 97.88 71 ALA B O 1
ATOM 1336 N N . ASN B 1 72 ? -1.693 -2.994 6.449 1 98.38 72 ASN B N 1
ATOM 1337 C CA . ASN B 1 72 ? -1.862 -3.93 5.34 1 98.38 72 ASN B CA 1
ATOM 1338 C C . ASN B 1 72 ? -2.162 -5.34 5.84 1 98.38 72 ASN B C 1
ATOM 1340 O O . ASN B 1 72 ? -1.856 -5.676 6.984 1 98.38 72 ASN B O 1
ATOM 1344 N N . SER B 1 73 ? -2.812 -6.098 5.066 1 98.25 73 SER B N 1
ATOM 1345 C CA . SER B 1 73 ? -3.061 -7.52 5.281 1 98.25 73 SER B CA 1
ATOM 1346 C C . SER B 1 73 ? -2.914 -8.312 3.982 1 98.25 73 SER B C 1
ATOM 1348 O O . SER B 1 73 ? -3.084 -7.758 2.893 1 98.25 73 SER B O 1
ATOM 1350 N N . CYS B 1 74 ? -2.523 -9.578 4.164 1 98.5 74 CYS B N 1
ATOM 1351 C CA . CYS B 1 74 ? -2.256 -10.398 2.99 1 98.5 74 CYS B CA 1
ATOM 1352 C C . CYS B 1 74 ? -2.854 -11.797 3.152 1 98.5 74 CYS B C 1
ATOM 1354 O O . CYS B 1 74 ? -2.902 -12.328 4.262 1 98.5 74 CYS B O 1
ATOM 1356 N N . TYR B 1 75 ? -3.389 -12.32 2.064 1 98.56 75 TYR B N 1
ATOM 1357 C CA . TYR B 1 75 ? -3.756 -13.719 1.914 1 98.56 75 TYR B CA 1
ATOM 1358 C C . TYR B 1 75 ? -2.854 -14.414 0.901 1 98.56 75 TYR B C 1
ATOM 1360 O O . TYR B 1 75 ? -3.068 -14.305 -0.309 1 98.56 75 TYR B O 1
ATOM 1368 N N . TRP B 1 76 ? -1.785 -15.109 1.374 1 97.88 76 TRP B N 1
ATOM 1369 C CA . TRP B 1 76 ? -0.762 -15.75 0.555 1 97.88 76 TRP B CA 1
ATOM 1370 C C . TRP B 1 76 ? -0.011 -16.812 1.354 1 97.88 76 TRP B C 1
ATOM 1372 O O . TRP B 1 76 ? -0.42 -17.172 2.461 1 97.88 76 TRP B O 1
ATOM 1382 N N . ASP B 1 77 ? 0.889 -17.5 0.741 1 96.44 77 ASP B N 1
ATOM 1383 C CA . ASP B 1 77 ? 1.723 -18.516 1.385 1 96.44 77 ASP B CA 1
ATOM 1384 C C . ASP B 1 77 ? 2.975 -17.891 1.993 1 96.44 77 ASP B C 1
ATOM 1386 O O . ASP B 1 77 ? 3.947 -17.625 1.284 1 96.44 77 ASP B O 1
ATOM 1390 N N . THR B 1 78 ? 2.953 -17.734 3.293 1 94.56 78 THR B N 1
ATOM 1391 C CA . THR B 1 78 ? 3.99 -16.984 3.986 1 94.56 78 THR B CA 1
ATOM 1392 C C . THR B 1 78 ? 5.34 -17.688 3.863 1 94.56 78 THR B C 1
ATOM 1394 O O . THR B 1 78 ? 6.383 -17.078 4.141 1 94.56 78 THR B O 1
ATOM 1397 N N . SER B 1 79 ? 5.355 -18.891 3.42 1 95 79 SER B N 1
ATOM 1398 C CA . SER B 1 79 ? 6.621 -19.594 3.221 1 95 79 SER B CA 1
ATOM 1399 C C . SER B 1 79 ? 7.23 -19.266 1.863 1 95 79 SER B C 1
ATOM 1401 O O . SER B 1 79 ? 8.422 -19.484 1.642 1 95 79 SER B O 1
ATOM 1403 N N . MET B 1 80 ? 6.414 -18.734 0.926 1 95.5 80 MET B N 1
ATOM 1404 C CA . MET B 1 80 ? 6.855 -18.469 -0.439 1 95.5 80 MET B CA 1
ATOM 1405 C C . MET B 1 80 ? 6.863 -16.969 -0.725 1 95.5 80 MET B C 1
ATOM 1407 O O . MET B 1 80 ? 7.559 -16.516 -1.636 1 95.5 80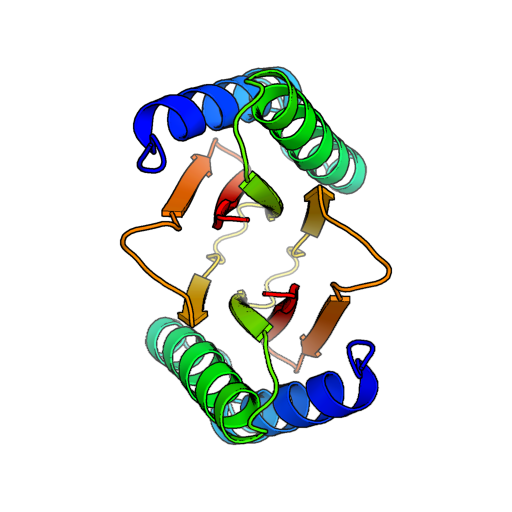 MET B O 1
ATOM 1411 N N . ASP B 1 81 ? 6.074 -16.328 0.075 1 98 81 ASP B N 1
ATOM 1412 C CA . ASP B 1 81 ? 5.855 -14.898 -0.153 1 98 81 ASP B CA 1
ATOM 1413 C C . ASP B 1 81 ? 6.43 -14.062 0.992 1 98 81 ASP B C 1
ATOM 1415 O O . ASP B 1 81 ? 6.734 -14.594 2.061 1 98 81 A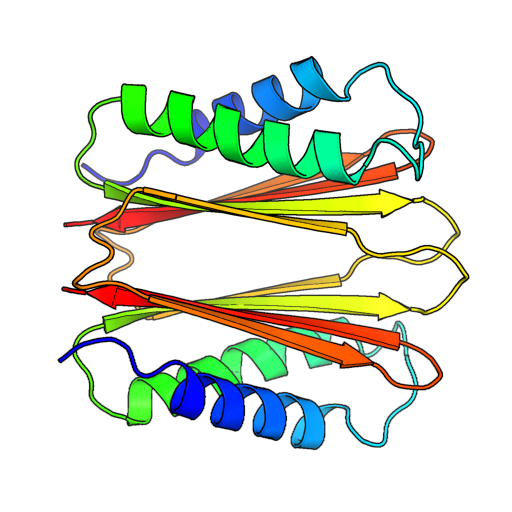SP B O 1
ATOM 1419 N N . GLY B 1 82 ? 6.699 -12.742 0.784 1 98 82 GLY B N 1
ATOM 1420 C CA . GLY B 1 82 ? 7.223 -11.875 1.829 1 98 82 GLY B CA 1
ATOM 1421 C C . GLY B 1 82 ? 6.984 -10.406 1.561 1 98 82 GLY B C 1
ATOM 1422 O O . GLY B 1 82 ? 6.605 -10.023 0.452 1 98 82 GLY B O 1
ATOM 1423 N N . SER B 1 83 ? 7.207 -9.641 2.615 1 98.5 83 SER B N 1
ATOM 1424 C CA . SER B 1 83 ? 7.043 -8.203 2.486 1 98.5 83 SER B CA 1
ATOM 1425 C C . SER B 1 83 ? 8.047 -7.449 3.357 1 98.5 83 SER B C 1
ATOM 1427 O O . SER B 1 83 ? 8.633 -8.031 4.27 1 98.5 83 SER B O 1
ATOM 1429 N N . CYS B 1 84 ? 8.188 -6.25 2.986 1 98.12 84 CYS B N 1
ATOM 1430 C CA . CYS B 1 84 ? 9.023 -5.316 3.738 1 98.12 84 CYS B CA 1
ATOM 1431 C C . CYS B 1 84 ? 8.469 -3.9 3.656 1 98.12 84 CYS B C 1
ATOM 1433 O O . CYS B 1 84 ? 8.016 -3.469 2.596 1 98.12 84 CYS B O 1
ATOM 1435 N N . THR B 1 85 ? 8.531 -3.178 4.855 1 98.5 85 THR B N 1
ATOM 14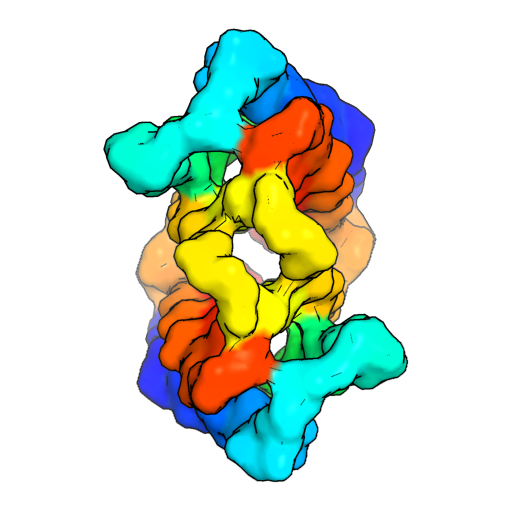36 C CA . THR B 1 85 ? 8.094 -1.787 4.891 1 98.5 85 THR B CA 1
ATOM 1437 C C . THR B 1 85 ? 9.164 -0.895 5.504 1 98.5 85 THR B C 1
ATOM 1439 O O . THR B 1 85 ? 9.695 -1.198 6.578 1 98.5 85 THR B O 1
ATOM 1442 N N . VAL B 1 86 ? 9.477 0.156 4.816 1 98.62 86 VAL B N 1
ATOM 1443 C CA . VAL B 1 86 ? 10.414 1.166 5.301 1 98.62 86 VAL B CA 1
ATOM 1444 C C . VAL B 1 86 ? 9.656 2.445 5.652 1 98.62 86 VAL B C 1
ATOM 1446 O O . VAL B 1 86 ? 8.883 2.957 4.844 1 98.62 86 VAL B O 1
ATOM 1449 N N . ARG B 1 87 ? 9.844 2.932 6.863 1 97.88 87 ARG B N 1
ATOM 1450 C CA . ARG B 1 87 ? 9.383 4.254 7.277 1 97.88 87 ARG B CA 1
ATOM 1451 C C . ARG B 1 87 ? 10.547 5.227 7.402 1 97.88 87 ARG B C 1
ATOM 1453 O O . ARG B 1 87 ? 11.477 5 8.18 1 97.88 87 ARG B O 1
ATOM 1460 N N . TRP B 1 88 ? 10.43 6.195 6.617 1 97.94 88 TRP B N 1
ATOM 1461 C CA . TRP B 1 88 ? 11.461 7.223 6.551 1 97.94 88 TRP B CA 1
ATOM 1462 C C . TRP B 1 88 ? 10.875 8.602 6.852 1 97.94 88 TRP B C 1
ATOM 1464 O O . TRP B 1 88 ? 9.688 8.836 6.633 1 97.94 88 TRP B O 1
ATOM 1474 N N . GLU B 1 89 ? 11.672 9.453 7.434 1 96.69 89 GLU B N 1
ATOM 1475 C CA . GLU B 1 89 ? 11.203 10.82 7.613 1 96.69 89 GLU B CA 1
ATOM 1476 C C . GLU B 1 89 ? 12.367 11.805 7.656 1 96.69 89 GLU B C 1
ATOM 1478 O O . GLU B 1 89 ? 13.516 11.398 7.879 1 96.69 89 GLU B O 1
ATOM 1483 N N . ASN B 1 90 ? 12.125 13 7.355 1 96.62 90 ASN B N 1
ATOM 1484 C CA . ASN B 1 90 ? 13.008 14.125 7.66 1 96.62 90 ASN B CA 1
ATOM 1485 C C . ASN B 1 90 ? 12.258 15.258 8.344 1 96.62 90 ASN B C 1
ATOM 1487 O O . ASN B 1 90 ? 11.188 15.047 8.914 1 96.62 90 ASN B O 1
ATOM 1491 N N . ARG B 1 91 ? 12.781 16.453 8.305 1 95.81 91 ARG B N 1
ATOM 1492 C CA . ARG B 1 91 ? 12.195 17.562 9.062 1 95.81 91 ARG B CA 1
ATOM 1493 C C . ARG B 1 91 ? 10.812 17.906 8.531 1 95.81 91 ARG B C 1
ATOM 1495 O O . ARG B 1 91 ? 9.93 18.297 9.297 1 95.81 91 ARG B O 1
ATOM 1502 N N . THR B 1 92 ? 10.539 17.688 7.266 1 96.75 92 THR B N 1
ATOM 1503 C CA . THR B 1 92 ? 9.383 18.328 6.66 1 96.75 92 THR B CA 1
ATOM 1504 C C . THR B 1 92 ? 8.383 17.281 6.164 1 96.75 92 THR B C 1
ATOM 1506 O O . THR B 1 92 ? 7.242 17.609 5.836 1 96.75 92 THR B O 1
ATOM 1509 N N . MET B 1 93 ? 8.852 15.93 6.023 1 96.88 93 MET B N 1
ATOM 1510 C CA . MET B 1 93 ? 7.918 14.992 5.414 1 96.88 93 MET B CA 1
ATOM 1511 C C . MET B 1 93 ? 8.141 13.578 5.945 1 96.88 93 MET B C 1
ATOM 1513 O O . MET B 1 93 ? 9.211 13.266 6.465 1 96.88 93 MET B O 1
ATOM 1517 N N . TYR B 1 94 ? 7.059 12.766 5.867 1 96.81 94 TYR B N 1
ATOM 1518 C CA . TYR B 1 94 ? 7.098 11.32 6.047 1 96.81 94 TYR B CA 1
ATOM 1519 C C . TYR B 1 94 ? 7.09 10.602 4.699 1 96.81 94 TYR B C 1
ATOM 1521 O O . TYR B 1 94 ? 6.492 11.086 3.736 1 96.81 94 TYR B O 1
ATOM 1529 N N . CYS B 1 95 ? 7.746 9.477 4.676 1 97.75 95 CYS B N 1
ATOM 1530 C CA . CYS B 1 95 ? 7.738 8.602 3.51 1 97.75 95 CYS B CA 1
ATOM 1531 C C . CYS B 1 95 ? 7.664 7.137 3.93 1 97.75 95 CYS B C 1
ATOM 1533 O O . CYS B 1 95 ? 8.453 6.688 4.766 1 97.75 95 CYS B O 1
ATOM 1535 N N . ILE B 1 96 ? 6.707 6.43 3.383 1 98.5 96 ILE B N 1
ATOM 1536 C CA . ILE B 1 96 ? 6.586 5 3.648 1 98.5 96 ILE B CA 1
ATOM 1537 C C . ILE B 1 96 ? 6.617 4.223 2.334 1 98.5 96 ILE B C 1
ATOM 1539 O O . ILE B 1 96 ? 5.871 4.535 1.403 1 98.5 96 ILE B O 1
ATOM 1543 N N . VAL B 1 97 ? 7.445 3.275 2.26 1 98.81 97 VAL B N 1
ATOM 1544 C CA . VAL B 1 97 ? 7.52 2.404 1.09 1 98.81 97 VAL B CA 1
ATOM 1545 C C . VAL B 1 97 ? 7.355 0.948 1.519 1 98.81 97 VAL B C 1
ATOM 1547 O O . VAL B 1 97 ? 8 0.499 2.471 1 98.81 97 VAL B O 1
ATOM 1550 N N . SER B 1 98 ? 6.508 0.255 0.886 1 98.81 98 SER B N 1
ATOM 1551 C CA . SER B 1 98 ? 6.309 -1.168 1.139 1 98.81 98 SER B CA 1
ATOM 1552 C C . SER B 1 98 ? 6.562 -1.993 -0.119 1 98.81 98 SER B C 1
ATOM 1554 O O . SER B 1 98 ? 6.164 -1.599 -1.217 1 98.81 98 SER B O 1
ATOM 1556 N N . VAL B 1 99 ? 7.203 -3.09 0.077 1 98.88 99 VAL B N 1
ATOM 1557 C CA . VAL B 1 99 ? 7.434 -4.082 -0.967 1 98.88 99 VAL B CA 1
ATOM 1558 C C . VAL B 1 99 ? 6.699 -5.375 -0.62 1 98.88 99 VAL B C 1
ATOM 1560 O O . VAL B 1 99 ? 6.75 -5.84 0.522 1 98.88 99 VAL B O 1
ATOM 1563 N N . PHE B 1 100 ? 5.992 -5.898 -1.571 1 98.81 100 PHE B N 1
ATOM 1564 C CA . PHE B 1 100 ? 5.426 -7.238 -1.495 1 98.81 100 PHE B CA 1
ATOM 1565 C C . PHE B 1 100 ? 5.98 -8.125 -2.605 1 98.81 100 PHE B C 1
ATOM 1567 O O . PHE B 1 100 ? 5.91 -7.77 -3.783 1 98.81 100 PHE B O 1
ATOM 1574 N N . ALA B 1 101 ? 6.555 -9.25 -2.238 1 98.75 101 ALA B N 1
ATOM 1575 C CA . ALA B 1 101 ? 7.082 -10.25 -3.158 1 98.75 101 ALA B CA 1
ATOM 1576 C C . ALA B 1 101 ? 6.246 -11.531 -3.111 1 98.75 101 ALA B C 1
ATOM 1578 O O . ALA B 1 101 ? 6.191 -12.203 -2.082 1 98.75 101 ALA B O 1
ATOM 1579 N N . VAL B 1 102 ? 5.605 -11.867 -4.246 1 98.31 102 VAL B N 1
ATOM 1580 C CA . VAL B 1 102 ? 4.703 -13.016 -4.34 1 98.31 102 VAL B CA 1
ATOM 1581 C C . VAL B 1 102 ? 5.336 -14.102 -5.199 1 98.31 102 VAL B C 1
ATOM 1583 O O . VAL B 1 102 ? 5.57 -13.906 -6.395 1 98.31 102 VAL B O 1
ATOM 1586 N N . GLY B 1 103 ? 5.516 -15.258 -4.559 1 96.69 103 GLY B N 1
ATOM 1587 C CA . GLY B 1 103 ? 6.145 -16.359 -5.254 1 96.69 103 GLY B CA 1
ATOM 1588 C C . GLY B 1 103 ? 5.344 -16.859 -6.449 1 96.69 103 GLY B C 1
ATOM 1589 O O . GLY B 1 103 ? 4.113 -16.906 -6.395 1 96.69 103 GLY B O 1
ATOM 1590 N N . VAL B 1 104 ? 5.953 -17.219 -7.555 1 86.88 104 VAL B N 1
ATOM 1591 C CA . VAL B 1 104 ? 5.324 -17.703 -8.773 1 86.88 104 VAL B CA 1
ATOM 1592 C C . VAL B 1 104 ? 5.34 -19.234 -8.789 1 86.88 104 VAL B C 1
ATOM 1594 O O . VAL B 1 104 ? 6.262 -19.859 -8.258 1 86.88 104 VAL B O 1
#